Protein AF-A0AAW0G5U4-F1 (afdb_monomer)

pLDDT: mean 76.19, std 19.04, range [34.94, 98.12]

Mean predicted aligned error: 13.52 Å

InterPro domains:
  IPR037700 Nucleoporin NUP88/NUP82 [PTHR13257] (68-164)

Sequence (238 aa):
MTVTEDLNNSFFAQIEKQKIFSTPTFSNAECHVCVRNGFDIFLSIGNVIRACQLSNESGNYGILNIDINAFNIKSMVLNPSGTMLAAVGDSSICLFTLPQTIDINLVKQSHSYGIEGLEGRKIKKVLWHPAMPLDAGLVILTEDSHIILYNVTTSTEVPQLTIDLNEFLNFKGQATEKGKVRCTHQQVEQLHENASKILGTINNKFPSTSIMEVAADTGLKARAIKHYQYILTYEESS

Solvent-accessible surface area (backbone atoms only — not comparable to full-atom values): 13672 Å² total; per-residue (Å²): 138,57,76,67,60,60,52,50,54,52,51,53,58,38,57,75,58,30,48,73,74,60,74,72,97,58,95,80,57,58,68,42,74,46,72,41,96,87,41,36,41,38,40,36,52,38,58,42,32,36,32,30,45,74,44,94,85,50,38,70,52,10,48,51,75,58,88,67,80,77,50,56,46,76,43,66,49,66,27,92,82,52,47,36,38,39,40,29,29,60,56,47,38,42,38,32,42,48,57,97,68,68,45,70,62,36,54,84,63,40,52,74,46,63,53,49,85,40,82,97,42,43,54,68,47,76,48,62,38,84,74,38,73,90,50,31,20,42,35,36,34,33,70,87,43,34,44,37,31,28,42,60,85,82,30,44,55,59,63,75,43,76,44,61,44,72,79,38,72,94,54,52,86,67,66,90,65,89,68,80,86,66,86,44,71,68,57,53,52,49,52,49,53,51,51,53,53,51,50,53,53,48,41,77,76,42,78,83,51,72,76,56,53,60,57,48,53,54,51,51,51,55,41,51,52,52,43,53,54,56,56,53,61,54,65,78,76,110

Secondary structure (DSSP, 8-state):
--HHHHHHHHHHHHHHT-GGG---S-TT--EEEEEETTTEEEEEETTEEEEEE--SS----EEE---SS-----EEEE-TTSSEEEEE-SS-EEEEEPPSS--TTHHHH-EEEEPPS-TTPPEEEEEE-TTSGGG-EEEEEETTSEEEEEETTT-SSS-SEEEEGGGSGGGTT---S-------HHHHHHHHHHHHHHHHHHHHH-TT-HHHHHHHHHHHHHHHHHHHHHHHHHHTT-

Radius of gyration: 21.69 Å; Cα contacts (8 Å, |Δi|>4): 354; chains: 1; bounding box: 46×64×62 Å

Organism: NCBI:txid2478898

Structure (mmCIF, N/CA/C/O backbone):
data_AF-A0AAW0G5U4-F1
#
_entry.id   AF-A0AAW0G5U4-F1
#
loop_
_atom_site.group_PDB
_atom_site.id
_atom_site.type_symbol
_atom_site.label_atom_id
_atom_site.label_alt_id
_atom_site.label_comp_id
_atom_site.label_asym_id
_atom_site.label_entity_id
_atom_site.label_seq_id
_atom_site.pdbx_PDB_ins_code
_atom_site.Cartn_x
_atom_site.Cartn_y
_atom_site.Cartn_z
_atom_site.occupancy
_atom_site.B_iso_or_equiv
_atom_site.auth_seq_id
_atom_site.auth_comp_id
_atom_site.auth_asym_id
_atom_site.auth_atom_id
_atom_site.pdbx_PDB_model_num
ATOM 1 N N . MET A 1 1 ? -9.601 -0.905 -40.569 1.00 49.59 1 MET A N 1
ATOM 2 C CA . MET A 1 1 ? -8.552 -1.262 -39.603 1.00 49.59 1 MET A CA 1
ATOM 3 C C . MET A 1 1 ? -8.270 0.003 -38.822 1.00 49.59 1 MET A C 1
ATOM 5 O O . MET A 1 1 ? -7.698 0.947 -39.355 1.00 49.59 1 MET A O 1
ATOM 9 N N . THR A 1 2 ? -8.934 0.129 -37.682 1.00 43.75 2 THR A N 1
ATOM 10 C CA . THR A 1 2 ? -8.969 1.356 -36.879 1.00 43.75 2 THR A CA 1
ATOM 11 C C . THR A 1 2 ? -7.761 1.379 -35.955 1.00 43.75 2 THR A C 1
ATOM 13 O O . THR A 1 2 ? -7.422 0.352 -35.387 1.00 43.75 2 THR A O 1
ATOM 16 N N . VAL A 1 3 ? -7.139 2.547 -35.779 1.00 51.38 3 VAL A N 1
ATOM 17 C CA . VAL A 1 3 ? -5.924 2.799 -34.968 1.00 51.38 3 VAL A CA 1
ATOM 18 C C . VAL A 1 3 ? -5.955 2.147 -33.567 1.00 51.38 3 VAL A C 1
ATOM 20 O O . VAL A 1 3 ? -4.916 1.824 -33.000 1.00 51.38 3 VAL A O 1
ATOM 23 N N . THR A 1 4 ? -7.145 1.901 -33.021 1.00 49.00 4 THR A N 1
ATOM 24 C CA . THR A 1 4 ? -7.391 1.181 -31.764 1.00 49.00 4 THR A CA 1
ATOM 25 C C . THR A 1 4 ? -7.046 -0.316 -31.791 1.00 49.00 4 THR A C 1
ATOM 27 O O . THR A 1 4 ? -6.622 -0.843 -30.766 1.00 49.00 4 THR A O 1
ATOM 30 N N . GLU A 1 5 ? -7.183 -1.010 -32.925 1.00 50.91 5 GLU A N 1
ATOM 31 C CA . GLU A 1 5 ? -6.818 -2.434 -33.053 1.00 50.91 5 GLU A CA 1
ATOM 32 C C . GLU A 1 5 ? -5.293 -2.624 -33.070 1.00 50.91 5 GLU A C 1
ATOM 34 O O . GLU A 1 5 ? -4.774 -3.516 -32.399 1.00 50.91 5 GLU A O 1
ATOM 39 N N . ASP A 1 6 ? -4.562 -1.737 -33.752 1.00 54.16 6 ASP A N 1
ATOM 40 C CA . ASP A 1 6 ? -3.095 -1.793 -33.829 1.00 54.16 6 ASP A CA 1
ATOM 41 C C . ASP A 1 6 ? -2.417 -1.444 -32.491 1.00 54.16 6 ASP A C 1
ATOM 43 O O . ASP A 1 6 ? -1.413 -2.057 -32.116 1.00 54.16 6 ASP A O 1
ATOM 47 N N . LEU A 1 7 ? -2.986 -0.504 -31.725 1.00 55.62 7 LEU A N 1
ATOM 48 C CA . LEU A 1 7 ? -2.508 -0.155 -30.379 1.00 55.62 7 LEU A CA 1
ATOM 49 C C . LEU A 1 7 ? -2.683 -1.308 -29.385 1.00 55.62 7 LEU A C 1
ATOM 51 O O . LEU A 1 7 ? -1.755 -1.612 -28.632 1.00 55.62 7 LEU A O 1
ATOM 55 N N . ASN A 1 8 ? -3.836 -1.980 -29.415 1.00 58.44 8 ASN A N 1
ATOM 56 C CA . ASN A 1 8 ? -4.095 -3.132 -28.553 1.00 58.44 8 ASN A CA 1
ATOM 57 C C . ASN A 1 8 ? -3.139 -4.287 -28.875 1.00 58.44 8 ASN A C 1
ATOM 59 O O . ASN A 1 8 ? -2.527 -4.846 -27.965 1.00 58.44 8 ASN A O 1
ATOM 63 N N . ASN A 1 9 ? -2.926 -4.584 -30.160 1.00 60.44 9 ASN A N 1
ATOM 64 C CA . ASN A 1 9 ? -1.993 -5.630 -30.582 1.00 60.44 9 ASN A CA 1
ATOM 65 C C . ASN A 1 9 ? -0.546 -5.333 -30.149 1.00 60.44 9 ASN A C 1
ATOM 67 O O . ASN A 1 9 ? 0.164 -6.238 -29.715 1.00 60.44 9 ASN A O 1
ATOM 71 N N . SER A 1 10 ? -0.118 -4.067 -30.199 1.00 67.88 10 SER A N 1
ATOM 72 C CA . SER A 1 10 ? 1.215 -3.650 -29.741 1.00 67.88 10 SER A CA 1
ATOM 73 C C . SER A 1 10 ? 1.395 -3.770 -28.222 1.00 67.88 10 SER A C 1
ATOM 75 O O . SER A 1 10 ? 2.448 -4.209 -27.757 1.00 67.88 10 SER A O 1
ATOM 77 N N . PHE A 1 11 ? 0.372 -3.424 -27.434 1.00 68.38 11 PHE A N 1
ATOM 78 C CA . PHE A 1 11 ? 0.428 -3.495 -25.971 1.00 68.38 11 PHE A CA 1
ATOM 79 C C . PHE A 1 11 ? 0.467 -4.940 -25.452 1.00 68.38 11 PHE A C 1
ATOM 81 O O . PHE A 1 11 ? 1.322 -5.281 -24.634 1.00 68.38 11 PHE A O 1
ATOM 88 N N . PHE A 1 12 ? -0.395 -5.825 -25.961 1.00 70.00 12 PHE A N 1
ATOM 89 C CA . PHE A 1 12 ? -0.366 -7.237 -25.560 1.00 70.00 12 PHE A CA 1
ATOM 90 C C . PHE A 1 12 ? 0.932 -7.928 -25.999 1.00 70.00 12 PHE A C 1
ATOM 92 O O . PHE A 1 12 ? 1.532 -8.659 -25.209 1.00 70.00 12 PHE A O 1
ATOM 99 N N . ALA A 1 13 ? 1.448 -7.605 -27.190 1.00 69.38 13 ALA A N 1
ATOM 100 C CA . ALA A 1 13 ? 2.748 -8.101 -27.642 1.00 69.38 13 ALA A CA 1
ATOM 101 C C . ALA A 1 13 ? 3.918 -7.631 -26.754 1.00 69.38 13 ALA A C 1
ATOM 103 O O . ALA A 1 13 ? 4.939 -8.315 -26.664 1.00 69.38 13 ALA A O 1
ATOM 104 N N . GLN A 1 14 ? 3.801 -6.472 -26.096 1.00 67.69 14 GLN A N 1
ATOM 105 C CA . GLN A 1 14 ? 4.785 -6.011 -25.113 1.00 67.69 14 GLN A CA 1
ATOM 106 C C . GLN A 1 14 ? 4.738 -6.828 -23.827 1.00 67.69 14 GLN A C 1
ATOM 108 O O . GLN A 1 14 ? 5.801 -7.172 -23.313 1.00 67.69 14 GLN A O 1
ATOM 113 N N . ILE A 1 15 ? 3.540 -7.159 -23.336 1.00 72.44 15 ILE A N 1
ATOM 114 C CA . ILE A 1 15 ? 3.330 -7.977 -22.131 1.00 72.44 15 ILE A CA 1
ATOM 115 C C . ILE A 1 15 ? 3.904 -9.384 -22.319 1.00 72.44 15 ILE A C 1
ATOM 117 O O . ILE A 1 15 ? 4.642 -9.856 -21.456 1.00 72.44 15 ILE A O 1
ATOM 121 N N . GLU A 1 16 ? 3.630 -10.034 -23.454 1.00 72.81 16 GLU A N 1
ATOM 122 C CA . GLU A 1 16 ? 4.100 -11.401 -23.741 1.00 72.81 16 GLU A CA 1
ATOM 123 C C . GLU A 1 16 ? 5.630 -11.528 -23.750 1.00 72.81 16 GLU A C 1
ATOM 125 O O . GLU A 1 16 ? 6.182 -12.575 -23.412 1.00 72.81 16 GLU A O 1
ATOM 130 N N . LYS A 1 17 ? 6.336 -10.449 -24.100 1.00 74.19 17 LYS A N 1
ATOM 131 C CA . LYS A 1 17 ? 7.805 -10.409 -24.104 1.00 74.19 17 LYS A CA 1
ATOM 132 C C . LYS A 1 17 ? 8.408 -10.235 -22.709 1.00 74.19 17 LYS A C 1
ATOM 134 O O . LYS A 1 17 ? 9.619 -10.420 -22.550 1.00 74.19 17 LYS A O 1
ATOM 139 N N . GLN A 1 18 ? 7.614 -9.868 -21.700 1.00 77.44 18 GLN A N 1
ATOM 140 C CA . GLN A 1 18 ? 8.130 -9.612 -20.359 1.00 77.44 18 GLN A CA 1
ATOM 141 C C . GLN A 1 18 ? 8.377 -10.919 -19.607 1.00 77.44 18 GLN A C 1
ATOM 143 O O . GLN A 1 18 ? 7.456 -11.672 -19.289 1.00 77.44 18 GLN A O 1
ATOM 148 N N . LYS A 1 19 ? 9.627 -11.150 -19.190 1.00 83.44 19 LYS A N 1
ATOM 149 C CA . LYS A 1 19 ? 9.972 -12.307 -18.351 1.00 83.44 19 LYS A CA 1
ATOM 150 C C . LYS A 1 19 ? 9.411 -12.187 -16.937 1.00 83.44 19 LYS A C 1
ATOM 152 O O . LYS A 1 19 ? 9.432 -13.175 -16.210 1.00 83.44 19 LYS A O 1
ATOM 157 N N . ILE A 1 20 ? 8.891 -11.026 -16.530 1.00 81.75 20 ILE A N 1
ATOM 158 C CA . ILE A 1 20 ? 8.264 -10.859 -15.212 1.00 81.75 20 ILE A CA 1
ATOM 159 C C . ILE A 1 20 ? 7.143 -11.886 -14.986 1.00 81.75 20 ILE A C 1
ATOM 161 O O . ILE A 1 20 ? 7.057 -12.460 -13.898 1.00 81.75 20 ILE A O 1
ATOM 165 N N . PHE A 1 21 ? 6.386 -12.197 -16.045 1.00 81.50 21 PHE A N 1
ATOM 166 C CA . PHE A 1 21 ? 5.292 -13.170 -16.055 1.00 81.50 21 PHE A CA 1
ATOM 167 C C . PHE A 1 21 ? 5.746 -14.604 -16.333 1.00 81.50 21 PHE A C 1
ATOM 169 O O . PHE A 1 21 ? 4.935 -15.523 -16.252 1.00 81.50 21 PHE A O 1
ATOM 176 N N . SER A 1 22 ? 7.028 -14.824 -16.652 1.00 76.12 22 SER A N 1
ATOM 177 C CA . SER A 1 22 ? 7.535 -16.181 -16.843 1.00 76.12 22 SER A CA 1
ATOM 178 C C . SER A 1 22 ? 7.475 -16.929 -15.507 1.00 76.12 22 SER A C 1
ATOM 180 O O . SER A 1 22 ? 8.117 -16.567 -14.512 1.00 76.12 22 SER A O 1
ATOM 182 N N . THR A 1 23 ? 6.595 -17.925 -15.459 1.00 63.38 23 THR A N 1
ATOM 183 C CA . THR A 1 23 ?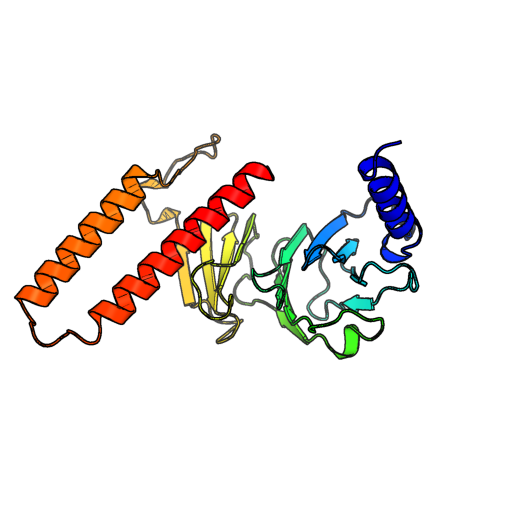 6.247 -18.661 -14.246 1.00 63.38 23 THR A CA 1
ATOM 184 C C . THR A 1 23 ? 7.438 -19.470 -13.741 1.00 63.38 23 THR A C 1
ATOM 186 O O . THR A 1 23 ? 7.957 -20.308 -14.479 1.00 63.38 23 THR A O 1
ATOM 189 N N . PRO A 1 24 ? 7.835 -19.323 -12.467 1.00 56.75 24 PRO A N 1
ATOM 190 C CA . PRO A 1 24 ? 8.395 -20.450 -11.745 1.00 56.75 24 PRO A CA 1
ATOM 191 C C . PRO A 1 24 ? 7.273 -21.476 -11.503 1.00 56.75 24 PRO A C 1
ATOM 193 O O . PRO A 1 24 ? 6.116 -21.107 -11.311 1.00 56.75 24 PRO A O 1
ATOM 196 N N . THR A 1 25 ? 7.602 -22.765 -11.540 1.00 53.59 25 THR A N 1
ATOM 197 C CA . THR A 1 25 ? 6.715 -23.935 -11.373 1.00 53.59 25 THR A CA 1
ATOM 198 C C . THR A 1 25 ? 6.091 -24.051 -9.968 1.00 53.59 25 THR A C 1
ATOM 200 O O . THR A 1 25 ? 6.199 -25.087 -9.320 1.00 53.59 25 THR A O 1
ATOM 203 N N . PHE A 1 26 ? 5.444 -23.003 -9.456 1.00 54.62 26 PHE A N 1
ATOM 204 C CA . PHE A 1 26 ? 4.701 -23.038 -8.194 1.00 54.62 26 PHE A CA 1
ATOM 205 C C . PHE A 1 26 ? 3.209 -23.057 -8.506 1.00 54.62 26 PHE A C 1
ATOM 207 O O . PHE A 1 26 ? 2.568 -22.019 -8.629 1.00 54.62 26 PHE A O 1
ATOM 214 N N . SER A 1 27 ? 2.655 -24.257 -8.658 1.00 56.22 27 SER A N 1
ATOM 215 C CA . SER A 1 27 ? 1.298 -24.492 -9.164 1.00 56.22 27 SER A CA 1
ATOM 216 C C . SER A 1 27 ? 0.152 -23.967 -8.285 1.00 56.22 27 SER A C 1
ATOM 218 O O . SER A 1 27 ? -0.991 -24.132 -8.681 1.00 56.22 27 SER A O 1
ATOM 220 N N . ASN A 1 28 ? 0.424 -23.320 -7.142 1.00 65.81 28 ASN A N 1
ATOM 221 C CA . ASN A 1 28 ? -0.592 -22.818 -6.202 1.00 65.81 28 ASN A CA 1
ATOM 222 C C . ASN A 1 28 ? -0.227 -21.476 -5.524 1.00 65.81 28 ASN A C 1
ATOM 224 O O . ASN A 1 28 ? -0.821 -21.129 -4.504 1.00 65.81 28 ASN A O 1
ATOM 228 N N . ALA A 1 29 ? 0.767 -20.730 -6.016 1.00 72.00 29 ALA A N 1
ATOM 229 C CA . ALA A 1 29 ? 1.130 -19.455 -5.392 1.00 72.00 29 ALA A CA 1
ATOM 230 C C . ALA A 1 29 ? 0.135 -18.346 -5.783 1.00 72.00 29 ALA A C 1
ATOM 232 O O . ALA A 1 29 ? -0.041 -18.060 -6.968 1.00 72.00 29 ALA A O 1
ATOM 233 N N . GLU A 1 30 ? -0.488 -17.702 -4.791 1.00 83.31 30 GLU A N 1
ATOM 234 C CA . GLU A 1 30 ? -1.257 -16.473 -5.014 1.00 83.31 30 GLU A CA 1
ATOM 235 C C . GLU A 1 30 ? -0.342 -15.392 -5.606 1.00 83.31 30 GLU A C 1
ATOM 237 O O . GLU A 1 30 ? 0.815 -15.231 -5.200 1.00 83.31 30 GLU A O 1
ATOM 242 N N . CYS A 1 31 ? -0.868 -14.684 -6.605 1.00 88.25 31 CYS A N 1
ATOM 243 C CA . CYS A 1 31 ? -0.160 -13.629 -7.312 1.00 88.25 31 CYS A CA 1
ATOM 244 C C . CYS A 1 31 ? -0.945 -12.327 -7.191 1.00 88.25 31 CYS A C 1
ATOM 246 O O . CYS A 1 31 ? -2.157 -12.308 -7.415 1.00 88.25 31 CYS A O 1
ATOM 248 N N . HIS A 1 32 ? -0.253 -11.233 -6.890 1.00 91.12 32 HIS A N 1
ATOM 249 C CA . HIS A 1 32 ? -0.855 -9.904 -6.841 1.00 91.12 32 HIS A CA 1
ATOM 250 C C . HIS A 1 32 ? -0.099 -8.963 -7.765 1.00 91.12 32 HIS A C 1
ATOM 252 O O . HIS A 1 32 ? 1.116 -9.075 -7.922 1.00 91.12 32 HIS A O 1
ATOM 258 N N . VAL A 1 33 ? -0.817 -8.027 -8.379 1.00 92.25 33 VAL A N 1
ATOM 259 C CA . VAL A 1 33 ? -0.238 -7.058 -9.307 1.00 92.25 33 VAL A CA 1
ATOM 260 C C . VAL A 1 33 ? -0.545 -5.638 -8.850 1.00 92.25 33 VAL A C 1
ATOM 262 O O . VAL A 1 33 ? -1.640 -5.342 -8.378 1.00 92.25 33 VAL A O 1
ATOM 265 N N . CYS A 1 34 ? 0.438 -4.757 -8.982 1.00 93.56 34 CYS A N 1
ATOM 266 C CA . CYS A 1 34 ? 0.296 -3.317 -8.834 1.00 93.56 34 CYS A CA 1
ATOM 267 C C . CYS A 1 34 ? 0.902 -2.635 -10.054 1.00 93.56 34 CYS A C 1
ATOM 269 O O . CYS A 1 34 ? 1.919 -3.087 -10.581 1.00 93.56 34 CYS A O 1
ATOM 271 N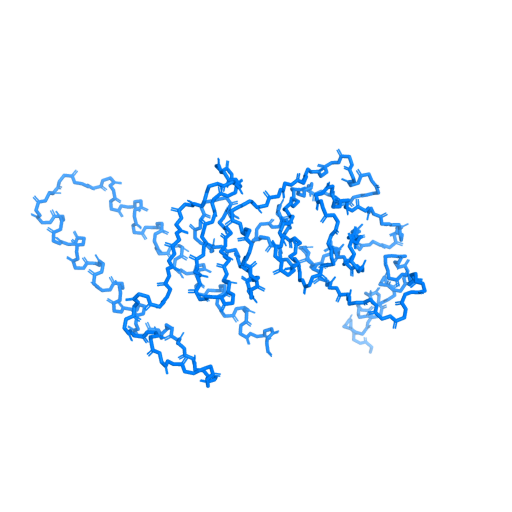 N . VAL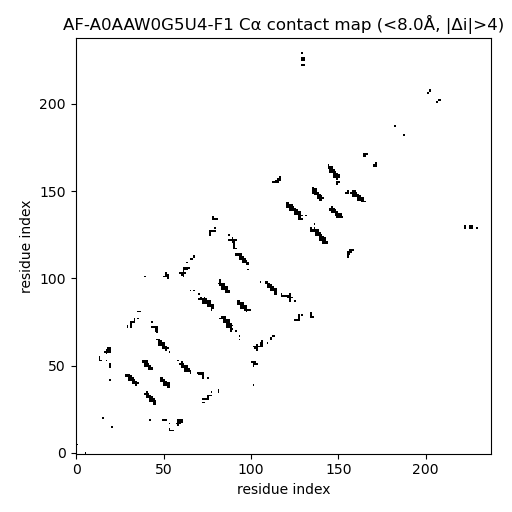 A 1 35 ? 0.287 -1.537 -10.483 1.00 91.69 35 VAL A N 1
ATOM 272 C CA . VAL A 1 35 ? 0.759 -0.759 -11.628 1.00 91.69 35 VAL A CA 1
ATOM 273 C C . VAL A 1 35 ? 0.966 0.686 -11.199 1.00 91.69 35 VAL A C 1
ATOM 275 O O . VAL A 1 35 ? 0.057 1.313 -10.658 1.00 91.69 35 VAL A O 1
ATOM 278 N N . ARG A 1 36 ? 2.161 1.221 -11.455 1.00 93.06 36 ARG A N 1
ATOM 279 C CA . ARG A 1 36 ? 2.502 2.633 -11.257 1.00 93.06 36 ARG A CA 1
ATOM 280 C C . ARG A 1 36 ? 2.636 3.317 -12.615 1.00 93.06 36 ARG A C 1
ATOM 282 O O . ARG A 1 36 ? 3.254 2.786 -13.534 1.00 93.06 36 ARG A O 1
ATOM 289 N N . ASN A 1 37 ? 2.030 4.497 -12.748 1.00 88.31 37 ASN A N 1
ATOM 290 C CA . ASN A 1 37 ? 2.064 5.333 -13.959 1.00 88.31 37 ASN A CA 1
ATOM 291 C C . ASN A 1 37 ? 1.615 4.633 -15.263 1.00 88.31 37 ASN A C 1
ATOM 293 O O . ASN A 1 37 ? 1.887 5.128 -16.350 1.00 88.31 37 ASN A O 1
ATOM 297 N N . GLY A 1 38 ? 0.925 3.492 -15.172 1.00 86.06 38 GLY A N 1
ATOM 298 C CA . GLY A 1 38 ? 0.450 2.717 -16.324 1.00 86.06 38 GLY A CA 1
ATOM 299 C C . GLY A 1 38 ? 1.501 1.837 -17.012 1.00 86.06 38 GLY A C 1
ATOM 300 O O . GLY A 1 38 ? 1.142 1.095 -17.921 1.00 86.06 38 GLY A O 1
ATOM 301 N N . PHE A 1 39 ? 2.769 1.881 -16.594 1.00 87.94 39 PHE A N 1
ATOM 302 C CA . PHE A 1 39 ? 3.847 1.128 -17.249 1.00 87.94 39 PHE A CA 1
ATOM 303 C C . PHE A 1 39 ? 4.815 0.434 -16.289 1.00 87.94 39 PHE A C 1
ATOM 305 O O . PHE A 1 39 ? 5.453 -0.531 -16.694 1.00 87.94 39 PHE A O 1
ATOM 312 N N . ASP A 1 40 ? 4.926 0.861 -15.033 1.00 91.06 40 ASP A N 1
ATOM 313 C CA . ASP A 1 40 ? 5.723 0.141 -14.041 1.00 91.06 40 ASP A CA 1
ATOM 314 C C . ASP A 1 40 ? 4.852 -0.949 -13.417 1.00 91.06 40 ASP A C 1
ATOM 316 O O . ASP A 1 40 ? 3.824 -0.656 -12.805 1.00 91.06 40 ASP A O 1
ATOM 320 N N . ILE A 1 41 ? 5.259 -2.204 -13.564 1.00 92.00 41 ILE A N 1
ATOM 321 C CA . ILE A 1 41 ? 4.541 -3.371 -13.056 1.00 92.00 41 ILE A CA 1
ATOM 322 C C . ILE A 1 41 ? 5.288 -3.922 -11.856 1.00 92.00 41 ILE A C 1
ATOM 324 O O . ILE A 1 41 ? 6.487 -4.177 -11.938 1.00 92.00 41 ILE A O 1
ATOM 328 N N . PHE A 1 42 ? 4.554 -4.178 -10.778 1.00 94.12 42 PHE A N 1
ATOM 329 C CA . PHE A 1 42 ? 5.002 -4.933 -9.616 1.00 94.12 42 PHE A CA 1
ATOM 330 C C . PHE A 1 42 ? 4.150 -6.194 -9.522 1.00 94.12 42 PHE A C 1
ATOM 332 O O . PHE A 1 42 ? 2.927 -6.104 -9.433 1.00 94.12 42 PHE A O 1
ATOM 339 N N . LEU A 1 43 ? 4.783 -7.360 -9.545 1.00 93.19 43 LEU A N 1
ATOM 340 C CA . LEU A 1 43 ? 4.129 -8.661 -9.488 1.00 93.19 43 LEU A CA 1
ATOM 341 C C . LEU A 1 43 ? 4.676 -9.442 -8.298 1.00 93.19 43 LEU A C 1
ATOM 343 O O . LEU A 1 43 ? 5.870 -9.744 -8.260 1.00 93.19 43 LEU A O 1
ATOM 347 N N . SER A 1 44 ? 3.813 -9.803 -7.355 1.00 92.19 44 SER A N 1
ATOM 348 C CA . SER A 1 44 ? 4.174 -10.730 -6.289 1.00 92.19 44 SER A CA 1
ATOM 349 C C . SER A 1 44 ? 3.863 -12.170 -6.677 1.00 92.19 44 SER A C 1
ATOM 351 O O . SER A 1 44 ? 2.845 -12.446 -7.309 1.00 92.19 44 SER A O 1
ATOM 353 N N . ILE A 1 45 ? 4.745 -13.086 -6.275 1.00 89.31 45 ILE A N 1
ATOM 354 C CA . ILE A 1 45 ? 4.543 -14.537 -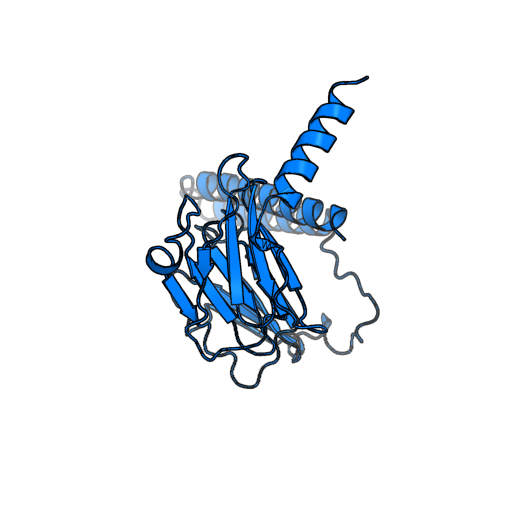6.332 1.00 89.31 45 ILE A CA 1
ATOM 355 C C . ILE A 1 45 ? 5.070 -15.108 -5.012 1.00 89.31 45 ILE A C 1
ATOM 357 O O . ILE A 1 45 ? 6.282 -15.138 -4.783 1.00 89.31 45 ILE A O 1
ATOM 361 N N . GLY A 1 46 ? 4.167 -15.525 -4.119 1.00 87.69 46 GLY A N 1
ATOM 362 C CA . GLY A 1 46 ? 4.538 -15.943 -2.762 1.00 87.69 46 GLY A CA 1
ATOM 363 C C . GLY A 1 46 ? 5.105 -14.779 -1.940 1.00 87.69 46 GLY A C 1
ATOM 364 O O . GLY A 1 46 ? 4.386 -13.833 -1.632 1.00 87.69 46 GLY A O 1
ATOM 365 N N . ASN A 1 47 ? 6.388 -14.841 -1.583 1.00 88.81 47 ASN A N 1
ATOM 366 C CA . ASN A 1 47 ? 7.107 -13.811 -0.819 1.00 88.81 47 ASN A CA 1
ATOM 367 C C . ASN A 1 47 ? 8.074 -12.966 -1.674 1.00 88.81 47 ASN A C 1
ATOM 369 O O . ASN A 1 47 ? 8.855 -12.187 -1.133 1.00 88.81 47 ASN A O 1
ATOM 373 N N . VAL A 1 48 ? 8.069 -13.141 -2.998 1.00 89.44 48 VAL A N 1
ATOM 374 C CA . VAL A 1 48 ? 8.966 -12.429 -3.917 1.00 89.44 48 VAL A CA 1
ATOM 375 C C . VAL A 1 48 ? 8.169 -11.409 -4.707 1.00 89.44 48 VAL A C 1
ATOM 377 O O . VAL A 1 48 ? 7.133 -11.749 -5.277 1.00 89.44 48 VAL A O 1
ATOM 380 N N . ILE A 1 49 ? 8.680 -10.182 -4.801 1.00 93.44 49 ILE A N 1
ATOM 381 C CA . ILE A 1 49 ? 8.119 -9.146 -5.668 1.00 93.44 49 ILE A CA 1
ATOM 382 C C . ILE A 1 49 ? 9.085 -8.915 -6.820 1.00 93.44 49 ILE A C 1
ATOM 384 O O . ILE A 1 49 ? 10.254 -8.589 -6.627 1.00 93.44 49 ILE A O 1
ATOM 388 N N . ARG A 1 50 ? 8.588 -9.087 -8.037 1.00 92.88 50 ARG A N 1
ATOM 389 C CA . ARG A 1 50 ? 9.284 -8.739 -9.271 1.00 92.88 50 ARG A CA 1
ATOM 390 C C . ARG A 1 50 ? 8.776 -7.391 -9.743 1.00 92.88 50 ARG A C 1
ATOM 392 O O . ARG A 1 50 ? 7.589 -7.108 -9.600 1.00 92.88 50 ARG A O 1
ATOM 399 N N . ALA A 1 51 ? 9.642 -6.588 -10.337 1.00 93.31 51 ALA A N 1
ATOM 400 C CA . ALA A 1 51 ? 9.242 -5.312 -10.894 1.00 93.31 51 ALA A CA 1
ATOM 401 C C . ALA A 1 51 ? 9.959 -5.010 -12.207 1.00 93.31 51 ALA A C 1
ATOM 403 O O . ALA A 1 51 ? 11.146 -5.294 -12.366 1.00 93.31 51 ALA A O 1
ATOM 404 N N . CYS A 1 52 ? 9.240 -4.421 -13.152 1.00 90.56 52 CYS A N 1
ATOM 405 C CA . CYS A 1 52 ? 9.805 -3.950 -14.409 1.00 90.56 52 CYS A CA 1
ATOM 406 C C . CYS A 1 52 ? 9.020 -2.755 -14.935 1.00 90.56 52 CYS A C 1
ATOM 408 O O . CYS A 1 52 ? 7.826 -2.619 -14.673 1.00 90.56 52 CYS A O 1
ATOM 410 N N . GLN A 1 53 ? 9.680 -1.937 -15.742 1.00 89.00 53 GLN A N 1
ATOM 411 C CA . GLN A 1 53 ? 9.006 -0.999 -16.623 1.00 89.00 53 GLN A CA 1
ATOM 412 C C . GLN A 1 53 ? 8.639 -1.716 -17.930 1.00 89.00 53 GLN A C 1
ATOM 414 O O . GLN A 1 53 ? 9.488 -2.364 -18.544 1.00 89.00 53 GLN A O 1
ATOM 419 N N . LEU A 1 54 ? 7.385 -1.603 -18.370 1.00 84.38 54 LEU A N 1
ATOM 420 C CA . LEU A 1 54 ? 6.954 -2.071 -19.684 1.00 84.38 54 LEU A CA 1
ATOM 421 C C . LEU A 1 54 ? 7.763 -1.349 -20.764 1.00 84.38 54 LEU A C 1
ATOM 423 O O . LEU A 1 54 ? 7.709 -0.127 -20.893 1.00 84.38 54 LEU A O 1
ATOM 427 N N . SER A 1 55 ? 8.521 -2.119 -21.540 1.00 78.69 55 SER A N 1
ATOM 428 C CA . SER A 1 55 ? 9.316 -1.604 -22.650 1.00 78.69 55 SER A CA 1
ATOM 429 C C . SER A 1 55 ? 9.381 -2.616 -23.791 1.00 78.69 55 SER A C 1
ATOM 431 O O . SER A 1 55 ? 9.292 -3.827 -23.578 1.00 78.69 55 SER A O 1
ATOM 433 N N . ASN A 1 56 ? 9.578 -2.115 -25.011 1.00 69.00 56 ASN A N 1
ATOM 434 C CA . ASN A 1 56 ? 9.802 -2.949 -26.196 1.00 69.00 56 ASN A CA 1
ATOM 435 C C . ASN A 1 56 ? 11.201 -3.587 -26.232 1.00 69.00 56 ASN A C 1
ATOM 437 O O . ASN A 1 56 ? 11.415 -4.543 -26.976 1.00 69.00 56 ASN A O 1
ATOM 441 N N . GLU A 1 57 ? 12.148 -3.039 -25.467 1.00 67.31 57 GLU A N 1
ATOM 442 C CA . GLU A 1 57 ? 13.584 -3.304 -25.617 1.00 67.31 57 GLU A CA 1
ATOM 443 C C . GLU A 1 57 ? 14.148 -4.226 -24.531 1.00 67.31 57 GLU A C 1
ATOM 445 O O . GLU A 1 57 ? 15.142 -4.914 -24.761 1.00 67.31 57 GLU A O 1
ATOM 450 N N . SER A 1 58 ? 13.514 -4.293 -23.355 1.00 62.34 58 SER A N 1
ATOM 451 C CA . SER A 1 58 ? 13.982 -5.130 -22.252 1.00 62.34 58 SER A CA 1
ATOM 452 C C . SER A 1 58 ? 12.828 -5.897 -21.609 1.00 62.34 58 SER A C 1
ATOM 454 O O . SER A 1 58 ? 11.844 -5.316 -21.172 1.00 62.34 58 SER A O 1
ATOM 456 N N . GLY A 1 59 ? 12.957 -7.227 -21.574 1.00 69.31 59 GLY A N 1
ATOM 457 C CA . GLY A 1 59 ? 12.035 -8.126 -20.870 1.00 69.31 59 GLY A CA 1
ATOM 458 C C . GLY A 1 59 ? 12.551 -8.565 -19.498 1.00 69.31 59 GLY A C 1
ATOM 459 O O . GLY A 1 59 ? 12.036 -9.527 -18.934 1.00 69.31 59 GLY A O 1
ATOM 460 N N . ASN A 1 60 ? 13.630 -7.954 -18.999 1.00 81.56 60 ASN A N 1
ATOM 461 C CA . ASN A 1 60 ? 14.217 -8.301 -17.704 1.00 81.56 60 ASN A CA 1
ATOM 462 C C . ASN A 1 60 ? 13.483 -7.559 -16.577 1.00 81.56 60 ASN A C 1
ATOM 464 O O . ASN A 1 60 ? 12.938 -6.481 -16.787 1.00 81.56 60 ASN A O 1
ATOM 468 N N . TYR A 1 61 ? 13.494 -8.130 -15.375 1.00 88.56 61 TYR A N 1
ATOM 469 C CA . TYR A 1 61 ? 12.861 -7.548 -14.195 1.00 88.56 61 TYR A CA 1
ATOM 470 C C . TYR A 1 61 ? 13.865 -7.447 -13.046 1.00 88.56 61 TYR A C 1
ATOM 472 O O . TYR A 1 61 ? 14.772 -8.273 -12.925 1.00 88.56 61 TYR A O 1
ATOM 480 N N . GLY A 1 62 ? 13.693 -6.431 -12.207 1.00 89.62 62 GLY A N 1
ATOM 481 C CA . GLY A 1 62 ? 14.312 -6.342 -10.891 1.00 89.62 62 GLY A CA 1
ATOM 482 C C . GLY A 1 62 ? 13.498 -7.116 -9.855 1.00 89.62 62 GLY A C 1
ATOM 483 O O . GLY A 1 62 ? 12.324 -7.428 -10.064 1.00 89.62 62 GLY A O 1
ATOM 484 N N . ILE A 1 63 ? 14.119 -7.435 -8.725 1.00 90.44 63 ILE A N 1
ATOM 485 C CA . ILE A 1 63 ? 13.454 -8.066 -7.581 1.00 90.44 63 ILE A CA 1
ATOM 486 C C . ILE A 1 63 ? 13.462 -7.066 -6.423 1.00 90.44 63 ILE A C 1
ATOM 488 O O . ILE A 1 63 ? 14.437 -6.344 -6.244 1.00 90.44 63 ILE A O 1
ATOM 492 N N . LEU A 1 64 ? 12.381 -7.003 -5.654 1.00 90.44 64 LEU A N 1
ATOM 493 C CA . LEU A 1 64 ? 12.355 -6.374 -4.337 1.00 90.44 64 LEU A CA 1
ATOM 494 C C . LEU A 1 64 ? 12.412 -7.498 -3.300 1.00 90.44 64 LEU A C 1
ATOM 496 O O . LEU A 1 64 ? 11.543 -8.375 -3.284 1.00 90.44 64 LEU A O 1
ATOM 500 N N . ASN A 1 65 ? 13.450 -7.491 -2.467 1.00 82.88 65 ASN A N 1
ATOM 501 C CA . ASN A 1 65 ? 13.615 -8.487 -1.413 1.00 82.88 65 ASN A CA 1
ATOM 502 C C . ASN A 1 65 ? 12.854 -8.051 -0.162 1.00 82.88 65 ASN A C 1
ATOM 504 O O . ASN A 1 65 ? 13.049 -6.946 0.334 1.00 82.88 65 ASN A O 1
ATOM 508 N N . ILE A 1 66 ? 12.002 -8.933 0.360 1.00 83.88 66 ILE A N 1
ATOM 509 C CA . ILE A 1 66 ? 11.431 -8.761 1.696 1.00 83.88 66 ILE A CA 1
ATOM 510 C C . ILE A 1 66 ? 12.489 -9.227 2.697 1.00 83.88 66 ILE A C 1
ATOM 512 O O . ILE A 1 66 ? 12.596 -10.420 2.981 1.00 83.88 66 ILE A O 1
ATOM 516 N N . ASP A 1 67 ? 13.267 -8.285 3.226 1.00 72.50 67 ASP A N 1
ATOM 517 C CA . ASP A 1 67 ? 14.321 -8.579 4.209 1.00 72.50 67 ASP A CA 1
ATOM 518 C C . ASP A 1 67 ? 13.759 -8.867 5.617 1.00 72.50 67 ASP A C 1
ATOM 520 O O . ASP A 1 67 ? 14.478 -9.306 6.513 1.00 72.50 67 ASP A O 1
ATOM 524 N N . ILE A 1 68 ? 12.455 -8.660 5.822 1.00 69.06 68 ILE A N 1
ATOM 525 C CA . ILE A 1 68 ? 11.800 -8.704 7.132 1.00 69.06 68 ILE A CA 1
ATOM 526 C C . ILE A 1 68 ? 10.904 -9.935 7.205 1.00 69.06 68 ILE A C 1
ATOM 528 O O . ILE A 1 68 ? 9.838 -9.950 6.594 1.00 69.06 68 ILE A O 1
ATOM 532 N N . ASN A 1 69 ? 11.350 -10.954 7.953 1.00 69.19 69 ASN A N 1
ATOM 533 C CA . ASN A 1 69 ? 10.595 -12.166 8.298 1.00 69.19 69 ASN A CA 1
ATOM 534 C C . ASN A 1 69 ? 9.718 -12.674 7.147 1.00 69.19 69 ASN A C 1
ATOM 536 O O . ASN A 1 69 ? 8.494 -12.602 7.229 1.00 69.19 69 ASN A O 1
ATOM 540 N N . ALA A 1 70 ? 10.370 -13.136 6.073 1.00 80.31 70 ALA A N 1
ATOM 541 C CA . ALA A 1 70 ? 9.747 -13.597 4.834 1.00 80.31 70 ALA A CA 1
ATOM 542 C C . ALA A 1 70 ? 8.345 -14.201 5.048 1.00 80.31 70 ALA A C 1
ATOM 544 O O . ALA A 1 70 ? 8.196 -15.266 5.648 1.00 80.31 70 ALA A O 1
ATOM 545 N N . PHE A 1 71 ? 7.325 -13.512 4.537 1.00 91.81 71 PHE A N 1
ATOM 546 C CA . PHE A 1 71 ? 5.923 -13.901 4.655 1.00 91.81 71 PHE A CA 1
ATOM 547 C C . PHE A 1 71 ? 5.270 -13.989 3.276 1.00 91.81 71 PHE A C 1
ATOM 549 O O . PHE A 1 71 ? 5.720 -13.367 2.312 1.00 91.81 71 PHE A O 1
ATOM 556 N N . ASN A 1 72 ? 4.185 -14.757 3.180 1.00 91.38 72 ASN A N 1
ATOM 557 C CA . ASN A 1 72 ? 3.396 -14.829 1.955 1.00 91.38 72 ASN A CA 1
ATOM 558 C C . ASN A 1 72 ? 2.598 -13.538 1.769 1.00 91.38 72 ASN A C 1
ATOM 560 O O . ASN A 1 72 ? 1.818 -13.151 2.641 1.00 91.38 72 ASN A O 1
ATOM 564 N N . ILE A 1 73 ? 2.784 -12.890 0.624 1.00 93.88 73 ILE A N 1
ATOM 565 C CA . ILE A 1 73 ? 2.102 -11.647 0.278 1.00 93.88 73 ILE A CA 1
ATOM 566 C C . ILE A 1 73 ? 0.660 -11.981 -0.109 1.00 93.88 73 ILE A C 1
ATOM 568 O O . ILE A 1 73 ? 0.432 -12.758 -1.031 1.00 93.88 73 ILE A O 1
ATOM 572 N N . LYS A 1 74 ? -0.293 -11.367 0.591 1.00 94.75 74 LYS A N 1
ATOM 573 C CA . LYS A 1 74 ? -1.748 -11.474 0.394 1.00 94.75 74 LYS A CA 1
ATOM 574 C C . LYS A 1 74 ? -2.350 -10.290 -0.346 1.00 94.75 74 LYS A C 1
ATOM 576 O O . LYS A 1 74 ? -3.450 -10.377 -0.884 1.00 94.75 74 LYS A O 1
ATOM 581 N N . SER A 1 75 ? -1.670 -9.150 -0.325 1.00 95.94 75 SER A N 1
ATOM 582 C CA . SER A 1 75 ? -2.010 -8.005 -1.163 1.00 95.94 75 SER A CA 1
ATOM 583 C C . SER A 1 75 ? -0.825 -7.056 -1.292 1.00 95.94 75 SER A C 1
ATOM 585 O O . SER A 1 75 ? 0.127 -7.097 -0.509 1.00 95.94 75 SER A O 1
ATOM 587 N N . MET A 1 76 ? -0.891 -6.196 -2.302 1.00 96.75 76 MET A N 1
ATOM 588 C CA . MET A 1 76 ? 0.052 -5.106 -2.503 1.00 96.75 76 MET A CA 1
ATOM 589 C C . MET A 1 76 ? -0.716 -3.805 -2.720 1.00 96.75 76 MET A C 1
ATOM 591 O O . MET A 1 76 ? -1.761 -3.817 -3.371 1.00 96.75 76 MET A O 1
ATOM 595 N N . VAL A 1 77 ? -0.215 -2.696 -2.172 1.00 97.25 77 VAL A N 1
ATOM 596 C CA . VAL A 1 77 ? -0.876 -1.387 -2.275 1.00 97.25 77 VAL A CA 1
ATOM 597 C C . VAL A 1 77 ? 0.151 -0.272 -2.477 1.00 97.25 77 VAL A C 1
ATOM 599 O O . VAL A 1 77 ? 0.967 0.005 -1.596 1.00 97.25 77 VAL A O 1
ATOM 602 N N . LEU A 1 78 ? 0.086 0.408 -3.623 1.00 96.44 78 LEU A N 1
ATOM 603 C CA . LEU A 1 78 ? 0.877 1.611 -3.900 1.00 96.44 78 LEU A CA 1
ATOM 604 C C . LEU A 1 78 ? 0.277 2.838 -3.218 1.00 96.44 78 LEU A C 1
ATOM 606 O O . LEU A 1 78 ? -0.947 2.999 -3.181 1.00 96.44 78 LEU A O 1
ATOM 610 N N . ASN A 1 79 ? 1.138 3.726 -2.725 1.00 96.06 79 ASN A N 1
ATOM 611 C CA . ASN A 1 79 ? 0.686 5.043 -2.298 1.00 96.06 79 ASN A CA 1
ATOM 612 C C . ASN A 1 79 ? 0.291 5.905 -3.516 1.00 96.06 79 ASN A C 1
ATOM 614 O O . ASN A 1 79 ? 0.750 5.644 -4.631 1.00 96.06 79 ASN A O 1
ATOM 618 N N . PRO A 1 80 ? -0.552 6.939 -3.334 1.00 93.25 80 PRO A N 1
ATOM 619 C CA . PRO A 1 80 ? -1.017 7.790 -4.430 1.00 93.25 80 PRO A CA 1
ATOM 620 C C . PRO A 1 80 ? 0.078 8.375 -5.337 1.00 93.25 80 PRO A C 1
ATOM 622 O O . PRO A 1 80 ? -0.142 8.499 -6.538 1.00 93.25 80 PRO A O 1
ATOM 625 N N . SER A 1 81 ? 1.253 8.715 -4.801 1.00 92.69 81 SER A N 1
ATOM 626 C CA . SER A 1 81 ? 2.387 9.215 -5.596 1.00 92.69 81 SER A CA 1
ATOM 627 C C . SER A 1 81 ? 3.236 8.122 -6.254 1.00 92.69 81 SER A C 1
ATOM 629 O O . SER A 1 81 ? 4.142 8.444 -7.020 1.00 92.69 81 SER A O 1
ATOM 631 N N . GLY A 1 82 ? 2.989 6.841 -5.969 1.00 94.38 82 GLY A N 1
ATOM 632 C CA . GLY A 1 82 ? 3.779 5.715 -6.478 1.00 94.38 82 GLY A CA 1
ATOM 633 C C . GLY A 1 82 ? 5.221 5.672 -5.953 1.00 94.38 82 GLY A C 1
ATOM 634 O O . GLY A 1 82 ? 6.084 5.011 -6.533 1.00 94.38 82 GLY A O 1
ATOM 635 N N . THR A 1 83 ? 5.504 6.395 -4.875 1.00 95.06 83 THR A N 1
ATOM 636 C CA . THR A 1 83 ? 6.824 6.463 -4.233 1.00 95.06 83 THR A CA 1
ATOM 637 C C . THR A 1 83 ? 7.019 5.370 -3.187 1.00 95.06 83 THR A C 1
ATOM 639 O O . THR A 1 83 ? 8.156 5.067 -2.831 1.00 95.06 83 THR A O 1
ATOM 642 N N . MET A 1 84 ? 5.932 4.753 -2.714 1.00 95.94 84 MET A N 1
ATOM 643 C CA . MET A 1 84 ? 5.964 3.663 -1.745 1.00 95.94 84 MET A CA 1
ATOM 644 C C . MET A 1 84 ? 5.030 2.523 -2.148 1.00 95.94 84 MET A C 1
ATOM 646 O O . MET A 1 84 ? 3.930 2.751 -2.656 1.00 95.94 84 MET A O 1
ATOM 650 N N . LEU A 1 85 ? 5.458 1.295 -1.866 1.00 97.00 85 LEU A N 1
ATOM 651 C CA . LEU A 1 85 ? 4.682 0.072 -2.055 1.00 97.00 85 LEU A CA 1
ATOM 652 C C . LEU A 1 85 ? 4.577 -0.678 -0.728 1.00 97.00 85 LEU A C 1
ATOM 654 O O . LEU A 1 85 ? 5.593 -1.019 -0.132 1.00 97.00 85 LEU A O 1
ATOM 658 N N . ALA A 1 86 ? 3.355 -0.966 -0.288 1.00 97.19 86 ALA A N 1
ATOM 659 C CA . ALA A 1 86 ? 3.106 -1.847 0.844 1.00 97.19 86 ALA A CA 1
ATOM 660 C C . ALA A 1 86 ? 2.878 -3.279 0.354 1.00 97.19 86 ALA A C 1
ATOM 662 O O . ALA A 1 86 ? 1.949 -3.520 -0.414 1.00 97.19 86 ALA A O 1
ATOM 663 N N . ALA A 1 87 ? 3.695 -4.221 0.820 1.00 96.75 87 ALA A N 1
ATOM 664 C CA . ALA A 1 87 ? 3.470 -5.655 0.699 1.00 96.75 87 ALA A CA 1
ATOM 665 C C . ALA A 1 87 ? 2.856 -6.169 2.003 1.00 96.75 87 ALA A C 1
ATOM 667 O O . ALA A 1 87 ? 3.433 -5.993 3.076 1.00 96.75 87 ALA A O 1
ATOM 668 N N . VAL A 1 88 ? 1.675 -6.773 1.916 1.00 96.81 88 VAL A N 1
ATOM 669 C CA . VAL A 1 88 ? 0.827 -7.081 3.073 1.00 96.81 88 VAL A CA 1
ATOM 670 C C . VAL A 1 88 ? 0.631 -8.587 3.169 1.00 96.81 88 VAL A C 1
ATOM 672 O O . VAL A 1 88 ? 0.163 -9.202 2.213 1.00 96.81 88 VAL A O 1
ATOM 675 N N . GLY A 1 89 ? 0.988 -9.175 4.306 1.00 95.25 89 GLY A N 1
ATOM 676 C CA . GLY A 1 89 ? 0.692 -10.562 4.669 1.00 95.25 89 GLY A CA 1
ATOM 677 C C . GLY A 1 89 ? -0.443 -10.656 5.689 1.00 95.25 89 GLY A C 1
ATOM 678 O O . GLY A 1 89 ? -1.186 -9.698 5.892 1.00 95.25 89 GLY A O 1
ATOM 679 N N . ASP A 1 90 ? -0.548 -11.799 6.369 1.00 94.62 90 ASP A N 1
ATOM 680 C CA . ASP A 1 90 ? -1.609 -12.031 7.363 1.00 94.62 90 ASP A CA 1
ATOM 681 C C . ASP A 1 90 ? -1.452 -11.158 8.620 1.00 94.62 90 ASP A C 1
ATOM 683 O O . ASP A 1 90 ? -2.443 -10.688 9.164 1.00 94.62 90 ASP A O 1
ATOM 687 N N . SER A 1 91 ? -0.219 -10.924 9.079 1.00 95.19 91 SER A N 1
ATOM 688 C CA . SER A 1 91 ? 0.089 -10.150 10.301 1.00 95.19 91 SER A CA 1
ATOM 689 C C . SER A 1 91 ? 1.350 -9.293 10.162 1.00 95.19 91 SER A C 1
ATOM 691 O O . SER A 1 91 ? 1.918 -8.838 11.151 1.00 95.19 91 SER A O 1
ATOM 693 N N . SER A 1 92 ? 1.837 -9.099 8.938 1.00 95.12 92 SER A N 1
ATOM 694 C CA . SER A 1 92 ? 3.078 -8.371 8.674 1.00 95.12 92 SER A CA 1
ATOM 695 C C . SER A 1 92 ? 2.919 -7.480 7.454 1.00 95.12 92 SER A C 1
ATOM 697 O O . SER A 1 92 ? 2.260 -7.855 6.483 1.00 95.12 92 SER A O 1
ATOM 699 N N . ILE A 1 93 ? 3.526 -6.297 7.509 1.00 96.25 93 ILE A N 1
ATOM 700 C CA . ILE A 1 93 ? 3.593 -5.367 6.384 1.00 96.25 93 ILE A CA 1
ATOM 701 C C . ILE A 1 93 ? 5.050 -4.985 6.175 1.00 96.25 93 ILE A C 1
ATOM 703 O O . ILE A 1 93 ? 5.730 -4.575 7.115 1.00 96.25 93 ILE A O 1
ATOM 707 N N . CYS A 1 94 ? 5.497 -5.091 4.930 1.00 95.94 94 CYS A N 1
ATOM 708 C CA . CYS A 1 94 ? 6.778 -4.575 4.480 1.00 95.94 94 CYS A CA 1
ATOM 709 C C . CYS A 1 94 ? 6.529 -3.393 3.537 1.00 95.94 94 CYS A C 1
ATOM 711 O O . CYS A 1 94 ? 5.798 -3.515 2.552 1.00 95.94 94 CYS A O 1
ATOM 713 N N . LEU A 1 95 ? 7.102 -2.239 3.858 1.00 95.62 95 LEU A N 1
ATOM 714 C CA . LEU A 1 95 ? 7.054 -1.030 3.050 1.00 95.62 95 LEU A CA 1
ATOM 715 C C . LEU A 1 95 ? 8.329 -0.897 2.237 1.00 95.62 95 LEU A C 1
ATOM 717 O O . LEU A 1 95 ? 9.412 -0.902 2.808 1.00 95.62 95 LEU A O 1
ATOM 721 N N . PHE A 1 96 ? 8.190 -0.689 0.936 1.00 95.19 96 PHE A N 1
ATOM 722 C CA . PHE A 1 96 ? 9.288 -0.388 0.029 1.00 95.19 96 PHE A CA 1
ATOM 723 C C . PHE A 1 96 ? 9.251 1.076 -0.376 1.00 95.19 96 PHE A C 1
ATOM 725 O O . PHE A 1 96 ? 8.225 1.548 -0.869 1.00 95.19 96 PHE A O 1
ATOM 732 N N . THR A 1 97 ? 10.375 1.778 -0.247 1.00 93.94 97 THR A N 1
ATOM 733 C CA . THR A 1 97 ? 10.597 3.035 -0.967 1.00 93.94 97 THR A CA 1
ATOM 734 C C . THR A 1 97 ? 11.031 2.713 -2.390 1.00 93.94 97 THR A C 1
ATOM 736 O O . THR A 1 97 ? 11.939 1.912 -2.621 1.00 93.94 97 THR A O 1
ATOM 739 N N . LEU A 1 98 ? 10.340 3.300 -3.363 1.00 94.19 98 LEU A N 1
ATOM 740 C CA . LEU A 1 98 ? 10.553 3.015 -4.774 1.00 94.19 98 LEU A CA 1
ATOM 741 C C . LEU A 1 98 ? 11.373 4.131 -5.436 1.00 94.19 98 LEU A C 1
ATOM 743 O O . LEU A 1 98 ? 11.073 5.311 -5.231 1.00 94.19 98 LEU A O 1
ATOM 747 N N . PRO A 1 99 ? 12.355 3.794 -6.289 1.00 91.94 99 PRO A N 1
ATOM 748 C CA . PRO A 1 99 ? 13.027 4.786 -7.117 1.00 91.94 99 PRO A CA 1
ATOM 749 C C . PRO A 1 99 ? 12.068 5.367 -8.164 1.00 91.94 99 PRO A C 1
ATOM 751 O O . PRO A 1 99 ? 11.019 4.791 -8.481 1.00 91.94 99 PRO A O 1
ATOM 754 N N . GLN A 1 100 ? 12.449 6.507 -8.744 1.00 88.88 100 GLN A N 1
ATOM 755 C CA . GLN A 1 100 ? 11.685 7.123 -9.833 1.00 88.88 100 GLN A CA 1
ATOM 756 C C . GLN A 1 100 ? 11.603 6.217 -11.068 1.00 88.88 100 GLN A C 1
ATOM 758 O O . GLN A 1 100 ? 10.563 6.164 -11.714 1.00 88.88 100 GLN A O 1
ATOM 763 N N . THR A 1 101 ? 12.669 5.472 -11.359 1.00 87.19 101 THR A N 1
ATOM 764 C CA . THR A 1 101 ? 12.770 4.564 -12.507 1.00 87.19 101 THR A CA 1
ATOM 765 C C . THR A 1 101 ? 12.976 3.134 -12.032 1.00 87.19 101 THR A C 1
ATOM 767 O O . THR A 1 101 ? 13.812 2.898 -11.163 1.00 87.19 101 THR A O 1
ATOM 770 N N . ILE A 1 102 ? 12.235 2.183 -12.602 1.00 88.75 102 ILE A N 1
ATOM 771 C CA . ILE A 1 102 ? 12.414 0.758 -12.312 1.00 88.75 102 ILE A CA 1
ATOM 772 C C . ILE A 1 102 ? 13.405 0.165 -13.309 1.00 88.75 102 ILE A C 1
ATOM 774 O O . ILE A 1 102 ? 13.152 0.156 -14.511 1.00 88.75 102 ILE A O 1
ATOM 778 N N . ASP A 1 103 ? 14.513 -0.371 -12.807 1.00 84.19 103 ASP A N 1
ATOM 779 C CA . ASP A 1 103 ? 15.498 -1.095 -13.605 1.00 84.19 103 ASP A CA 1
ATOM 780 C C . ASP A 1 103 ? 15.903 -2.424 -12.937 1.00 84.19 103 ASP A C 1
ATOM 782 O O . ASP A 1 103 ? 15.404 -2.810 -11.877 1.00 84.19 103 ASP A O 1
ATOM 786 N N . ILE A 1 104 ? 16.817 -3.162 -13.568 1.00 80.12 104 ILE A N 1
ATOM 787 C CA . ILE A 1 104 ? 17.306 -4.452 -13.055 1.00 80.12 104 ILE A CA 1
ATOM 788 C C . ILE A 1 104 ? 18.081 -4.343 -11.728 1.00 80.12 104 ILE A C 1
ATOM 790 O O . ILE A 1 104 ? 18.244 -5.341 -11.030 1.00 80.12 104 ILE A O 1
ATOM 794 N N . ASN A 1 105 ? 18.563 -3.153 -11.367 1.00 81.62 105 ASN A N 1
ATOM 795 C CA . ASN A 1 105 ? 19.299 -2.865 -10.137 1.00 81.62 105 ASN A CA 1
ATOM 796 C C . ASN A 1 105 ? 18.384 -2.398 -8.996 1.00 81.62 105 ASN A C 1
ATOM 798 O O . ASN A 1 105 ? 18.897 -1.924 -7.980 1.00 81.62 105 ASN A O 1
ATOM 802 N N . LEU A 1 106 ? 17.064 -2.566 -9.131 1.00 81.62 106 LEU A N 1
ATOM 803 C CA . LEU A 1 106 ? 16.058 -2.128 -8.164 1.00 81.62 106 LEU A CA 1
ATOM 804 C C . LEU A 1 106 ? 16.394 -2.486 -6.708 1.00 81.62 106 LEU A C 1
ATOM 806 O O . LEU A 1 106 ? 16.265 -1.626 -5.843 1.00 81.62 106 LEU A O 1
ATOM 810 N N . 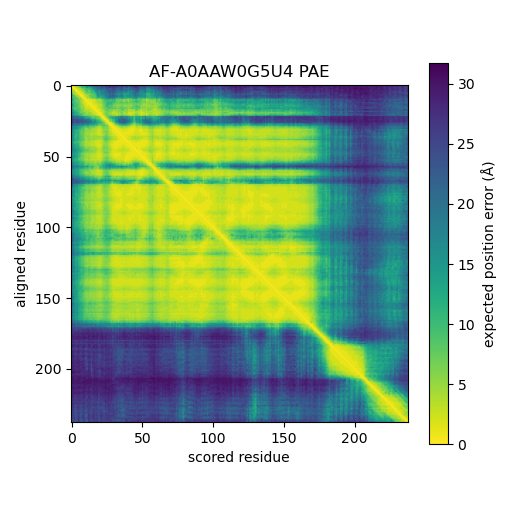VAL A 1 107 ? 16.912 -3.696 -6.452 1.00 79.94 107 VAL A N 1
ATOM 811 C CA . VAL A 1 107 ? 17.344 -4.153 -5.112 1.00 79.94 107 VAL A CA 1
ATOM 812 C C . VAL A 1 107 ? 18.261 -3.135 -4.424 1.00 79.94 107 VAL A C 1
ATOM 814 O O . VAL A 1 107 ? 18.142 -2.903 -3.229 1.00 79.94 107 VAL A O 1
ATOM 817 N N . LYS A 1 108 ? 19.192 -2.524 -5.167 1.00 76.94 108 LYS A N 1
ATOM 818 C CA . LYS A 1 108 ? 20.183 -1.582 -4.618 1.00 76.94 108 LYS A CA 1
ATOM 819 C C . LYS A 1 108 ? 19.618 -0.180 -4.394 1.00 76.94 108 LYS A C 1
ATOM 821 O O . LYS A 1 108 ? 20.271 0.635 -3.752 1.00 76.94 108 LYS A O 1
ATOM 826 N N . GLN A 1 109 ? 18.467 0.122 -4.988 1.00 78.44 109 GLN A N 1
ATOM 827 C CA . GLN A 1 109 ? 17.852 1.449 -4.981 1.00 78.44 109 GLN A CA 1
ATOM 828 C C . GLN A 1 109 ? 16.665 1.529 -4.014 1.00 78.44 109 GLN A C 1
ATOM 830 O O . GLN A 1 109 ? 16.342 2.612 -3.529 1.00 78.44 109 GLN A O 1
ATOM 835 N N . SER A 1 110 ? 16.017 0.398 -3.732 1.00 82.19 110 SER A N 1
ATOM 836 C CA . SER A 1 110 ? 14.900 0.312 -2.796 1.00 82.19 110 SER A CA 1
ATOM 837 C C . SER A 1 110 ? 15.374 0.105 -1.363 1.00 82.19 110 SER A C 1
ATOM 839 O O . SER A 1 110 ? 16.272 -0.699 -1.124 1.00 82.19 110 SER A O 1
ATOM 841 N N . HIS A 1 111 ? 14.709 0.754 -0.410 1.00 86.25 111 HIS A N 1
ATOM 842 C CA . HIS A 1 111 ? 14.836 0.422 1.008 1.00 86.25 111 HIS A CA 1
ATOM 843 C C . HIS A 1 111 ? 13.526 -0.181 1.503 1.00 86.25 111 HIS A C 1
ATOM 845 O O . HIS A 1 111 ? 12.451 0.270 1.098 1.00 86.25 111 HIS A O 1
ATOM 851 N N . SER A 1 112 ? 13.619 -1.184 2.375 1.00 90.88 112 SER A N 1
ATOM 852 C CA . SER A 1 112 ? 12.457 -1.837 2.969 1.00 90.88 112 SER A CA 1
ATOM 853 C C . SER A 1 112 ? 12.393 -1.639 4.480 1.00 90.88 112 SER A C 1
ATOM 855 O O . SER A 1 112 ? 13.414 -1.756 5.156 1.00 90.88 112 SER A O 1
ATOM 857 N N . TYR A 1 113 ? 11.192 -1.413 5.009 1.00 91.62 113 TYR A N 1
ATOM 858 C CA . TYR A 1 113 ? 10.930 -1.237 6.440 1.00 91.62 113 TYR A CA 1
ATOM 859 C C . TYR A 1 113 ? 9.704 -2.041 6.865 1.00 91.62 113 TYR A C 1
ATOM 861 O O . TYR A 1 113 ? 8.788 -2.260 6.072 1.00 91.62 113 TYR A O 1
ATOM 869 N N . GLY A 1 114 ? 9.688 -2.498 8.112 1.00 94.12 114 GLY A N 1
ATOM 870 C CA . GLY A 1 114 ? 8.586 -3.269 8.678 1.00 94.12 114 GLY A CA 1
ATOM 871 C C . GLY A 1 114 ? 7.658 -2.340 9.437 1.00 94.12 114 GLY A C 1
ATOM 872 O O . GLY A 1 114 ? 8.129 -1.401 10.073 1.00 94.12 114 GLY A O 1
ATOM 873 N N . ILE A 1 115 ? 6.354 -2.593 9.369 1.00 95.38 115 ILE A N 1
ATOM 874 C CA . ILE A 1 115 ? 5.420 -1.991 10.323 1.00 95.38 115 ILE A CA 1
ATOM 875 C C . ILE A 1 115 ? 5.376 -2.874 11.569 1.00 95.38 115 ILE A C 1
ATOM 877 O O . ILE A 1 115 ? 4.995 -4.043 11.475 1.00 95.38 115 ILE A O 1
ATOM 881 N N . GLU A 1 116 ? 5.754 -2.311 12.713 1.00 93.81 116 GLU A N 1
ATOM 882 C CA . GLU A 1 116 ? 5.721 -2.988 14.015 1.00 93.81 116 GLU A CA 1
ATOM 883 C C . GLU A 1 116 ? 4.454 -2.622 14.801 1.00 93.81 116 GLU A C 1
ATOM 885 O O . GLU A 1 116 ? 3.672 -1.764 14.382 1.00 93.81 116 GLU A O 1
ATOM 890 N N . GLY A 1 117 ? 4.209 -3.284 15.935 1.00 89.50 117 GLY A N 1
ATOM 891 C CA . GLY A 1 117 ? 3.025 -3.023 16.767 1.00 89.50 117 GLY A CA 1
ATOM 892 C C . GLY A 1 117 ? 1.762 -3.754 16.292 1.00 89.50 117 GLY A C 1
ATOM 893 O O . GLY A 1 117 ? 0.658 -3.509 16.789 1.00 89.50 117 GLY A O 1
ATOM 894 N N . LEU A 1 118 ? 1.909 -4.660 15.321 1.00 91.00 118 LEU A N 1
ATOM 895 C CA . LEU A 1 118 ? 0.841 -5.513 14.788 1.00 91.00 118 LEU A CA 1
ATOM 896 C C . LEU A 1 118 ? 0.864 -6.927 15.391 1.00 91.00 118 LEU A C 1
ATOM 898 O O . LEU A 1 118 ? 0.137 -7.807 14.926 1.00 91.00 118 LEU A O 1
ATOM 902 N N . GLU A 1 119 ? 1.677 -7.172 16.421 1.00 87.38 119 GLU A N 1
ATOM 903 C CA . GLU A 1 119 ? 1.872 -8.504 16.989 1.00 87.38 119 GLU A CA 1
ATOM 904 C C . GLU A 1 119 ? 0.541 -9.085 17.486 1.00 87.38 119 GLU A C 1
ATOM 906 O O . GLU A 1 119 ? -0.217 -8.452 18.222 1.00 87.38 119 GLU A O 1
ATOM 911 N N . GLY A 1 120 ? 0.241 -10.311 17.051 1.00 88.12 120 GLY A N 1
ATOM 912 C CA . GLY A 1 120 ? -0.997 -11.010 17.401 1.00 88.12 120 GLY A CA 1
ATOM 913 C C . GLY A 1 120 ? -2.255 -10.522 16.673 1.00 88.12 120 GLY A C 1
ATOM 914 O O . GLY A 1 120 ? -3.318 -11.107 16.878 1.00 88.12 120 GLY A O 1
ATOM 915 N N . ARG A 1 121 ? -2.164 -9.507 15.801 1.00 94.31 121 ARG A N 1
ATOM 916 C CA . ARG A 1 121 ? -3.303 -8.994 15.026 1.00 94.31 121 ARG A CA 1
ATOM 917 C C . ARG A 1 121 ? -3.264 -9.504 13.592 1.00 94.31 121 ARG A C 1
ATOM 919 O O . ARG A 1 121 ? -2.227 -9.476 12.932 1.00 94.31 121 ARG A O 1
ATOM 926 N N . LYS A 1 122 ? -4.413 -9.949 13.085 1.00 96.62 122 LYS A N 1
ATOM 927 C CA . LYS A 1 122 ? -4.576 -10.283 11.666 1.00 96.62 122 LYS A CA 1
ATOM 928 C C . LYS A 1 122 ? -5.022 -9.063 10.882 1.00 96.62 122 LYS A C 1
ATOM 930 O O . LYS A 1 122 ? -5.946 -8.362 11.291 1.00 96.62 122 LYS A O 1
ATOM 935 N N . ILE A 1 123 ? -4.367 -8.816 9.760 1.00 97.31 123 ILE A N 1
ATOM 936 C CA . ILE A 1 123 ? -4.641 -7.708 8.861 1.00 97.31 123 ILE A CA 1
ATOM 937 C C . ILE A 1 123 ? -5.798 -8.105 7.954 1.00 97.31 123 ILE A C 1
ATOM 939 O O . ILE A 1 123 ? -5.749 -9.104 7.243 1.00 97.31 123 ILE A O 1
ATOM 943 N N . LYS A 1 124 ? -6.840 -7.279 7.960 1.00 95.81 124 LYS A N 1
ATOM 944 C CA . LYS A 1 124 ? -8.016 -7.443 7.108 1.00 95.81 124 LYS A CA 1
ATOM 945 C C . LYS A 1 124 ? -7.943 -6.570 5.860 1.00 95.81 124 LYS A C 1
ATOM 947 O O . LYS A 1 124 ? -8.380 -6.990 4.792 1.00 95.81 124 LYS A O 1
ATOM 952 N N . LYS A 1 125 ? -7.445 -5.335 5.986 1.00 96.12 125 LYS A N 1
ATOM 953 C CA . LYS A 1 125 ? -7.298 -4.401 4.860 1.00 96.12 125 LYS A CA 1
ATOM 954 C C . LYS A 1 125 ? -6.242 -3.340 5.149 1.00 96.12 125 LYS A C 1
ATOM 956 O O . LYS A 1 125 ? -6.095 -2.911 6.287 1.00 96.12 125 LYS A O 1
ATOM 961 N N . VAL A 1 126 ? -5.571 -2.873 4.101 1.00 97.31 126 VAL A N 1
ATOM 962 C CA . VAL A 1 126 ? -4.611 -1.765 4.160 1.00 97.31 126 VAL A CA 1
ATOM 963 C C . VAL A 1 126 ? -4.965 -0.737 3.092 1.00 97.31 126 VAL A C 1
ATOM 965 O O . VAL A 1 126 ? -5.336 -1.106 1.978 1.00 97.31 126 VAL A O 1
ATOM 968 N N . LEU A 1 127 ? -4.887 0.548 3.435 1.00 96.94 127 LEU A N 1
ATOM 969 C CA . LEU A 1 127 ? -5.130 1.675 2.535 1.00 96.94 127 LEU A CA 1
ATOM 970 C C . LEU A 1 127 ? -4.152 2.812 2.825 1.00 96.94 127 LEU A C 1
ATOM 972 O O . LEU A 1 127 ? -3.681 2.968 3.948 1.00 96.94 127 LEU A O 1
ATOM 976 N N . TRP A 1 128 ? -3.909 3.657 1.828 1.00 96.69 128 TRP A N 1
ATOM 977 C CA . TRP A 1 128 ? -3.185 4.909 2.028 1.00 96.69 128 TRP A CA 1
ATOM 978 C C . TRP A 1 128 ? -4.162 6.043 2.345 1.00 96.69 128 TRP A C 1
ATOM 980 O O . TRP A 1 128 ? -5.159 6.234 1.651 1.00 96.69 128 TRP A O 1
ATOM 990 N N . HIS A 1 129 ? -3.886 6.806 3.401 1.00 93.12 129 HIS A N 1
ATOM 991 C CA . HIS A 1 129 ? -4.698 7.932 3.835 1.00 93.12 129 HIS A CA 1
ATOM 992 C C . HIS A 1 129 ? -4.595 9.084 2.815 1.00 93.12 129 HIS A C 1
ATOM 994 O O . HIS A 1 129 ? -3.541 9.720 2.717 1.00 93.12 129 HIS A O 1
ATOM 1000 N N . PRO A 1 130 ? -5.683 9.458 2.116 1.00 85.38 130 PRO A N 1
ATOM 1001 C CA . PRO A 1 130 ? -5.570 10.297 0.921 1.00 85.38 130 PRO A CA 1
ATOM 1002 C C . PRO A 1 130 ? -5.294 11.783 1.202 1.00 85.38 130 PRO A C 1
ATOM 1004 O O . PRO A 1 130 ? -5.019 12.553 0.286 1.00 85.38 130 PRO A O 1
ATOM 1007 N N . ALA A 1 131 ? -5.394 12.214 2.464 1.00 82.94 131 ALA A N 1
ATOM 1008 C CA . ALA A 1 131 ? -5.153 13.604 2.870 1.00 82.94 131 ALA A CA 1
ATOM 1009 C C . ALA A 1 131 ? -3.874 13.794 3.696 1.00 82.94 131 ALA A C 1
ATOM 1011 O O . ALA A 1 131 ? -3.619 14.908 4.162 1.00 82.94 131 ALA A O 1
ATOM 1012 N N . MET A 1 132 ? -3.086 12.734 3.914 1.00 85.88 132 MET A N 1
ATOM 1013 C CA . MET A 1 132 ? -1.840 12.895 4.657 1.00 85.88 132 MET A CA 1
ATOM 1014 C C . MET A 1 132 ? -0.764 13.533 3.768 1.00 85.88 132 MET A C 1
ATOM 1016 O O . MET A 1 132 ? -0.671 13.185 2.590 1.00 85.88 132 MET A O 1
ATOM 1020 N N . PRO A 1 133 ? 0.043 14.473 4.295 1.00 86.50 133 PRO A N 1
ATOM 1021 C CA . PRO A 1 133 ? 1.174 15.019 3.556 1.00 86.50 133 PRO A CA 1
ATOM 1022 C C . PRO A 1 133 ? 2.105 13.911 3.058 1.00 86.50 133 PRO A C 1
ATOM 1024 O O . PRO A 1 133 ? 2.290 12.904 3.740 1.00 86.50 133 PRO A O 1
ATOM 1027 N N . LEU A 1 134 ? 2.691 14.124 1.876 1.00 89.25 134 LEU A N 1
ATOM 1028 C CA . LEU A 1 134 ? 3.647 13.202 1.246 1.00 89.25 134 LEU A CA 1
ATOM 1029 C C . LEU A 1 134 ? 3.101 11.786 1.004 1.00 89.25 134 LEU A C 1
ATOM 1031 O O . LEU A 1 134 ? 3.880 10.856 0.824 1.00 89.25 134 LEU A O 1
ATOM 1035 N N . ASP A 1 135 ? 1.774 11.619 1.025 1.00 93.50 135 ASP A N 1
ATOM 1036 C CA . ASP A 1 135 ? 1.112 10.319 0.922 1.00 93.50 135 ASP A CA 1
ATOM 1037 C C . ASP A 1 135 ? 1.664 9.290 1.932 1.00 93.50 135 ASP A C 1
ATOM 1039 O O . ASP A 1 135 ? 1.708 8.093 1.658 1.00 93.50 135 ASP A O 1
ATOM 1043 N N . ALA A 1 136 ? 2.105 9.768 3.102 1.00 94.88 136 ALA A N 1
ATOM 1044 C CA . ALA A 1 136 ? 2.819 8.985 4.115 1.00 94.88 136 ALA A CA 1
ATOM 1045 C C . ALA A 1 136 ? 1.896 8.238 5.091 1.00 94.88 136 ALA A C 1
ATOM 1047 O O . ALA A 1 136 ? 2.350 7.635 6.063 1.00 94.88 136 ALA A O 1
ATOM 1048 N N . GLY A 1 137 ? 0.588 8.328 4.881 1.00 96.94 137 GLY A N 1
ATOM 1049 C CA . GLY A 1 137 ? -0.381 7.785 5.808 1.00 96.94 137 GLY A CA 1
ATOM 1050 C C . GLY A 1 137 ? -0.776 6.369 5.481 1.00 96.94 137 GLY A C 1
ATOM 1051 O O . GLY A 1 137 ? -1.473 6.175 4.495 1.00 96.94 137 GLY A O 1
ATOM 1052 N N . LEU A 1 138 ? -0.418 5.402 6.316 1.00 97.94 138 LEU A N 1
ATOM 1053 C CA . LEU A 1 138 ? -0.847 4.018 6.153 1.00 97.94 138 LEU A CA 1
ATOM 1054 C C . LEU A 1 138 ? -1.961 3.702 7.152 1.00 97.94 138 LEU A C 1
ATOM 1056 O O . LEU A 1 138 ? -1.772 3.820 8.359 1.00 97.94 138 LEU A O 1
ATOM 1060 N N . VAL A 1 139 ? -3.126 3.318 6.641 1.00 97.81 139 VAL A N 1
ATOM 1061 C CA . VAL A 1 139 ? -4.300 2.914 7.419 1.00 97.81 139 VAL A CA 1
ATOM 1062 C C . VAL A 1 139 ? -4.416 1.397 7.358 1.00 97.81 139 VAL A C 1
ATOM 1064 O O . VAL A 1 139 ? -4.457 0.820 6.271 1.00 97.81 139 VAL A O 1
ATOM 1067 N N . ILE A 1 140 ? -4.522 0.756 8.513 1.00 98.12 140 ILE A N 1
ATOM 1068 C CA . ILE A 1 140 ? -4.630 -0.693 8.656 1.00 98.12 140 ILE A CA 1
ATOM 1069 C C . ILE A 1 140 ? -5.929 -0.997 9.392 1.00 98.12 140 ILE A C 1
ATOM 1071 O O . ILE A 1 140 ? -6.175 -0.466 10.470 1.00 98.12 140 ILE A O 1
ATOM 1075 N N . LEU A 1 141 ? -6.757 -1.854 8.804 1.00 96.88 141 LEU A N 1
ATOM 1076 C CA . LEU A 1 141 ? -7.907 -2.468 9.453 1.00 96.88 141 LEU A CA 1
ATOM 1077 C C . LEU A 1 141 ? -7.540 -3.903 9.816 1.00 96.88 141 LEU A C 1
ATOM 1079 O O . LEU A 1 141 ? -7.131 -4.675 8.944 1.00 96.88 141 LEU A O 1
ATOM 1083 N N . THR A 1 142 ? -7.734 -4.273 11.071 1.00 96.62 142 THR A N 1
ATOM 1084 C CA . THR A 1 142 ? -7.477 -5.623 11.580 1.00 96.62 142 THR A CA 1
ATOM 1085 C C . THR A 1 142 ? -8.770 -6.432 11.731 1.00 96.62 142 THR A C 1
ATOM 1087 O O . THR A 1 142 ? -9.880 -5.894 11.686 1.00 96.62 142 THR A O 1
ATOM 1090 N N . GLU A 1 143 ? -8.653 -7.755 11.864 1.00 93.44 143 GLU A N 1
ATOM 1091 C CA . GLU A 1 143 ? -9.804 -8.646 12.078 1.00 93.44 143 GLU A CA 1
ATOM 1092 C C . GLU A 1 143 ? -10.480 -8.446 13.441 1.00 93.44 143 GLU A C 1
ATOM 1094 O O . GLU A 1 143 ? -11.684 -8.660 13.548 1.00 93.44 143 GLU A O 1
ATOM 1099 N N . ASP A 1 144 ? -9.739 -7.983 14.451 1.00 91.88 144 ASP A N 1
ATOM 1100 C CA . ASP A 1 144 ? -10.250 -7.637 15.786 1.00 91.88 144 ASP A CA 1
ATOM 1101 C C . ASP A 1 144 ? -10.866 -6.223 15.850 1.00 91.88 144 ASP A C 1
ATOM 1103 O O . ASP A 1 144 ? -11.054 -5.669 16.929 1.00 91.88 144 ASP A O 1
ATOM 1107 N N . SER A 1 145 ? -11.223 -5.656 14.691 1.00 90.88 145 SER A N 1
ATOM 1108 C CA . SER A 1 145 ? -11.933 -4.379 14.545 1.00 90.88 145 SER A CA 1
ATOM 1109 C C . SER A 1 145 ? -11.155 -3.139 15.004 1.00 90.88 145 SER A C 1
ATOM 1111 O O . SER A 1 145 ? -11.771 -2.137 15.368 1.00 90.88 145 SER A O 1
ATOM 1113 N N . HIS A 1 146 ? -9.822 -3.151 14.919 1.00 93.06 146 HIS A N 1
ATOM 1114 C CA . HIS A 1 146 ? -9.024 -1.938 15.107 1.00 93.06 146 HIS A CA 1
ATOM 1115 C C . HIS A 1 146 ? -8.739 -1.244 13.775 1.00 93.06 146 HIS A C 1
ATOM 1117 O O . HIS A 1 146 ? -8.427 -1.883 12.767 1.00 93.06 146 HIS A O 1
ATOM 1123 N N . ILE A 1 147 ? -8.805 0.087 13.787 1.00 95.69 147 ILE A N 1
ATOM 1124 C CA . ILE A 1 147 ? -8.234 0.942 12.744 1.00 95.69 147 ILE A CA 1
ATOM 1125 C C . ILE A 1 147 ? -6.962 1.565 13.305 1.00 95.69 147 ILE A C 1
ATOM 1127 O O . ILE A 1 147 ? -7.004 2.280 14.305 1.00 95.69 147 ILE A O 1
ATOM 1131 N N . ILE A 1 148 ? -5.838 1.314 12.644 1.00 97.44 148 ILE A N 1
ATOM 1132 C CA . ILE A 1 148 ? -4.517 1.784 13.053 1.00 97.44 148 ILE A CA 1
ATOM 1133 C C . ILE A 1 148 ? -3.952 2.675 11.949 1.00 97.44 148 ILE A C 1
ATOM 1135 O O . ILE A 1 148 ? -3.976 2.315 10.773 1.00 97.44 148 ILE A O 1
ATOM 1139 N N . LEU A 1 149 ? -3.461 3.851 12.322 1.00 97.50 149 LEU A N 1
ATOM 1140 C CA . LEU A 1 149 ? -2.898 4.848 11.423 1.00 97.50 149 LEU A CA 1
ATOM 1141 C C . LEU A 1 149 ? -1.423 5.060 11.735 1.00 97.50 149 LEU A C 1
ATOM 1143 O O . LEU A 1 149 ? -1.079 5.525 12.820 1.00 97.50 149 LEU A O 1
ATOM 1147 N N . TYR A 1 150 ? -0.569 4.819 10.750 1.00 97.75 150 TYR A N 1
ATOM 1148 C CA . TYR A 1 150 ? 0.848 5.159 10.800 1.00 97.75 150 TYR A CA 1
ATOM 1149 C C . TYR A 1 150 ? 1.129 6.361 9.910 1.00 97.75 150 TYR A C 1
ATOM 1151 O O . TYR A 1 150 ? 0.586 6.477 8.809 1.00 97.75 150 TYR A O 1
ATOM 1159 N N . ASN A 1 151 ? 2.026 7.228 10.371 1.00 95.88 151 ASN A N 1
ATOM 1160 C CA . ASN A 1 151 ? 2.728 8.157 9.502 1.00 95.88 151 ASN A CA 1
ATOM 1161 C C . ASN A 1 151 ? 4.139 7.613 9.277 1.00 95.88 151 ASN A C 1
ATOM 1163 O O . ASN A 1 151 ? 5.042 7.815 10.093 1.00 95.88 151 ASN A O 1
ATOM 1167 N N . VAL A 1 152 ? 4.316 6.949 8.138 1.00 95.69 152 VAL A N 1
ATOM 1168 C CA . VAL A 1 152 ? 5.493 6.121 7.836 1.00 95.69 152 VAL A CA 1
ATOM 1169 C C . VAL A 1 152 ? 6.766 6.941 7.616 1.00 95.69 152 VAL A C 1
ATOM 1171 O O . VAL A 1 152 ? 7.857 6.389 7.591 1.00 95.69 152 VAL A O 1
ATOM 1174 N N . THR A 1 153 ? 6.643 8.266 7.484 1.00 92.94 153 THR A N 1
ATOM 1175 C CA . THR A 1 153 ? 7.797 9.183 7.443 1.00 92.94 153 THR A CA 1
ATOM 1176 C C . THR A 1 153 ? 8.299 9.581 8.827 1.00 92.94 153 THR A C 1
ATOM 1178 O O . THR A 1 153 ? 9.408 10.093 8.948 1.00 92.94 153 THR A O 1
ATOM 1181 N N . THR A 1 154 ? 7.490 9.361 9.867 1.00 93.12 154 THR A N 1
ATOM 1182 C CA . THR A 1 154 ? 7.824 9.717 11.254 1.00 93.12 154 THR A CA 1
ATOM 1183 C C . THR A 1 154 ? 8.131 8.497 12.112 1.00 93.12 154 THR A C 1
ATOM 1185 O O . THR A 1 154 ? 9.079 8.534 12.889 1.00 93.12 154 THR A O 1
ATOM 1188 N N . SER A 1 155 ? 7.356 7.419 11.975 1.00 93.38 155 SER A N 1
ATOM 1189 C CA . SER A 1 155 ? 7.595 6.157 12.671 1.00 93.38 155 SER A CA 1
ATOM 1190 C C . SER A 1 155 ? 6.869 5.012 11.966 1.00 93.38 155 SER A C 1
ATOM 1192 O O . SER A 1 155 ? 5.719 5.158 11.543 1.00 93.38 155 SER A O 1
ATOM 1194 N N . THR A 1 156 ? 7.539 3.866 11.864 1.00 93.75 156 THR A N 1
ATOM 1195 C CA . THR A 1 156 ? 6.941 2.581 11.473 1.00 93.75 156 THR A CA 1
ATOM 1196 C C . THR A 1 156 ? 6.679 1.671 12.675 1.00 93.75 156 THR A C 1
ATOM 1198 O O . THR A 1 156 ? 6.108 0.598 12.509 1.00 93.75 156 THR A O 1
ATOM 1201 N N . GLU A 1 157 ? 7.061 2.107 13.878 1.00 94.19 157 GLU A N 1
ATOM 1202 C CA . GLU A 1 157 ? 6.950 1.336 15.121 1.00 94.19 157 GLU A CA 1
ATOM 1203 C C . GLU A 1 157 ? 5.753 1.795 15.957 1.00 94.19 157 GLU A C 1
ATOM 1205 O O . GLU A 1 157 ? 4.972 0.991 16.463 1.00 94.19 157 GLU A O 1
ATOM 1210 N N . VAL A 1 158 ? 5.574 3.114 16.074 1.00 94.00 158 VAL A N 1
ATOM 1211 C CA . VAL A 1 158 ? 4.541 3.718 16.915 1.00 94.00 158 VAL A CA 1
ATOM 1212 C C . VAL A 1 158 ? 3.430 4.286 16.031 1.00 94.00 158 VAL A C 1
ATOM 1214 O O . VAL A 1 158 ? 3.682 5.221 15.262 1.00 94.00 158 VAL A O 1
ATOM 1217 N N . PRO A 1 159 ? 2.189 3.771 16.129 1.00 95.75 159 PRO A N 1
ATOM 1218 C CA . PRO A 1 159 ? 1.074 4.326 15.380 1.00 95.75 159 PRO A CA 1
ATOM 1219 C C . PRO A 1 159 ? 0.741 5.738 15.871 1.00 95.75 159 PRO A C 1
ATOM 1221 O O . PRO A 1 159 ? 0.787 6.042 17.062 1.00 95.75 159 PRO A O 1
ATOM 1224 N N . GLN A 1 160 ? 0.347 6.605 14.941 1.00 94.06 160 GLN A N 1
ATOM 1225 C CA . GLN A 1 160 ? -0.123 7.953 15.249 1.00 94.06 160 GLN A CA 1
ATOM 1226 C C . GLN A 1 160 ? -1.522 7.932 15.883 1.00 94.06 160 GLN A C 1
ATOM 1228 O O . GLN A 1 160 ? -1.859 8.809 16.678 1.00 94.06 160 GLN A O 1
ATOM 1233 N N . LEU A 1 161 ? -2.354 6.960 15.501 1.00 93.94 161 LEU A N 1
ATOM 1234 C CA . LEU A 1 161 ? -3.708 6.796 16.019 1.00 93.94 161 LEU A CA 1
ATOM 1235 C C . LEU A 1 161 ? -4.117 5.324 15.966 1.00 93.94 161 LEU A C 1
ATOM 1237 O O . LEU A 1 161 ? -3.927 4.665 14.947 1.00 93.94 161 LEU A O 1
ATOM 1241 N N . THR A 1 162 ? -4.749 4.853 17.035 1.00 95.00 162 THR A N 1
ATOM 1242 C CA . THR A 1 162 ? -5.405 3.546 17.102 1.00 95.00 162 THR A CA 1
ATOM 1243 C C . THR A 1 162 ? -6.833 3.758 17.580 1.00 95.00 162 THR A C 1
ATOM 1245 O O . THR A 1 162 ? -7.057 4.456 18.566 1.00 95.00 162 THR A O 1
ATOM 1248 N N . ILE A 1 163 ? -7.795 3.176 16.870 1.00 93.25 163 ILE A N 1
ATOM 1249 C CA . ILE A 1 163 ? -9.223 3.233 17.181 1.00 93.25 163 ILE A CA 1
ATOM 1250 C C . ILE A 1 163 ? -9.720 1.796 17.324 1.00 93.25 163 ILE A C 1
ATOM 1252 O O . ILE A 1 163 ? -9.662 1.046 16.350 1.00 93.25 163 ILE A O 1
ATOM 1256 N N . ASP A 1 164 ? -10.236 1.424 18.494 1.00 91.50 164 ASP A N 1
ATOM 1257 C CA . ASP A 1 164 ? -11.015 0.192 18.658 1.00 91.50 164 ASP A CA 1
ATOM 1258 C C . ASP A 1 164 ? -12.474 0.477 18.286 1.00 91.50 164 ASP A C 1
ATOM 1260 O O . ASP A 1 164 ? -13.185 1.195 18.992 1.00 91.50 164 ASP A O 1
ATOM 1264 N N . LEU A 1 165 ? -12.943 -0.072 17.161 1.00 86.25 165 LEU A N 1
ATOM 1265 C CA . LEU A 1 165 ? -14.319 0.143 16.711 1.00 86.25 165 LEU A CA 1
ATOM 1266 C C . LEU A 1 165 ? -15.347 -0.445 17.685 1.00 86.25 165 LEU A C 1
ATOM 1268 O O . LEU A 1 165 ? -16.488 0.017 17.706 1.00 86.25 165 LEU A O 1
ATOM 1272 N N . ASN A 1 166 ? -14.968 -1.413 18.523 1.00 84.88 166 ASN A N 1
ATOM 1273 C CA . ASN A 1 166 ? -15.872 -1.994 19.509 1.00 84.88 166 ASN A CA 1
ATOM 1274 C C . ASN A 1 166 ? -16.212 -1.016 20.638 1.00 84.88 166 ASN A C 1
ATOM 1276 O O . ASN A 1 166 ? -17.243 -1.189 21.284 1.00 84.88 166 ASN A O 1
ATOM 1280 N N . GLU A 1 167 ? -15.415 0.025 20.884 1.00 85.62 167 GLU A N 1
ATOM 1281 C CA . GLU A 1 167 ? -15.738 1.052 21.886 1.00 85.62 167 GLU A CA 1
ATOM 1282 C C . GLU A 1 167 ? -16.918 1.937 21.454 1.00 85.62 167 GLU A C 1
ATOM 1284 O O . GLU A 1 167 ? -17.615 2.530 22.281 1.00 85.62 167 GLU A O 1
ATOM 1289 N N . PHE A 1 168 ? -17.212 1.971 20.156 1.00 80.25 168 PHE A N 1
ATOM 1290 C CA . PHE A 1 168 ? -18.242 2.815 19.579 1.00 80.25 168 PHE A CA 1
ATOM 1291 C C . PHE A 1 168 ? -19.555 2.039 19.445 1.00 80.25 168 PHE A C 1
ATOM 1293 O O . PHE A 1 168 ? -19.679 1.105 18.654 1.00 80.25 168 PHE A O 1
ATOM 1300 N N . LEU A 1 169 ? -20.585 2.472 20.181 1.00 73.50 169 LEU A N 1
ATOM 1301 C CA . LEU A 1 169 ? -21.919 1.847 20.187 1.00 73.50 169 LEU A CA 1
ATOM 1302 C C . LEU A 1 169 ? -22.508 1.657 18.781 1.00 73.50 169 LEU A C 1
ATOM 1304 O O . LEU A 1 169 ? -23.159 0.650 18.528 1.00 73.50 169 LEU A O 1
ATOM 1308 N N . ASN A 1 170 ? -22.229 2.587 17.863 1.00 70.25 170 ASN A N 1
ATOM 1309 C CA . ASN A 1 170 ? -22.718 2.549 16.481 1.00 70.25 170 ASN A CA 1
ATOM 1310 C C . ASN A 1 170 ? -22.148 1.381 15.655 1.00 70.25 170 ASN A C 1
ATOM 1312 O O . ASN A 1 170 ? -22.702 1.055 14.608 1.00 70.25 170 ASN A O 1
ATOM 1316 N N . PHE A 1 171 ? -21.057 0.767 16.115 1.00 65.88 171 PHE A N 1
ATOM 1317 C CA . PHE A 1 171 ? -20.400 -0.368 15.470 1.00 65.88 171 PHE A CA 1
ATOM 1318 C C . PHE A 1 171 ? -20.556 -1.672 16.271 1.00 65.88 171 PHE A C 1
ATOM 1320 O O . PHE A 1 171 ? -20.238 -2.745 15.759 1.00 65.88 171 PHE A O 1
ATOM 1327 N N . LYS A 1 172 ? -21.105 -1.623 17.496 1.00 59.44 172 LYS A N 1
ATOM 1328 C CA . LYS A 1 172 ? -21.402 -2.828 18.282 1.00 59.44 172 LYS A CA 1
ATOM 1329 C C . LYS A 1 172 ? -22.566 -3.603 17.661 1.00 59.44 172 LYS A C 1
ATOM 1331 O O . LYS A 1 172 ? -23.663 -3.077 17.510 1.00 59.44 172 LYS A O 1
ATOM 1336 N N . GLY A 1 173 ? -22.344 -4.881 17.357 1.00 52.88 173 GLY A N 1
ATOM 1337 C CA . GLY A 1 173 ? -23.406 -5.803 16.940 1.00 52.88 173 GLY A CA 1
ATOM 1338 C C . GLY A 1 173 ? -23.836 -5.697 15.475 1.00 52.88 173 GLY A C 1
ATOM 1339 O O . GLY A 1 173 ? -24.750 -6.415 15.075 1.00 52.88 173 GLY A O 1
ATOM 1340 N N . GLN A 1 174 ? -23.1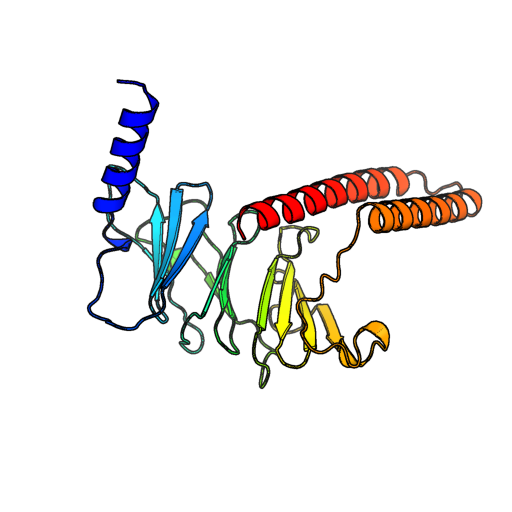71 -4.875 14.654 1.00 51.81 174 GLN A N 1
ATOM 1341 C CA . GLN A 1 174 ? -23.297 -5.017 13.206 1.00 51.81 174 GLN A CA 1
ATOM 1342 C C . GLN A 1 174 ? -22.541 -6.279 12.788 1.00 51.81 174 GLN A C 1
ATOM 1344 O O . GLN A 1 174 ? -21.324 -6.273 12.606 1.00 51.81 174 GLN A O 1
ATOM 1349 N N . ALA A 1 175 ? -23.276 -7.386 12.651 1.00 45.09 175 ALA A N 1
ATOM 1350 C CA . ALA A 1 175 ? -22.819 -8.487 11.822 1.00 45.09 175 ALA A CA 1
ATOM 1351 C C . ALA A 1 175 ? -22.414 -7.911 10.457 1.00 45.09 175 ALA A C 1
ATOM 1353 O O . ALA A 1 175 ? -23.015 -6.952 9.973 1.00 45.09 175 ALA A O 1
ATOM 1354 N N . THR A 1 176 ? -21.388 -8.487 9.841 1.00 48.09 176 THR A N 1
ATOM 1355 C CA . THR A 1 176 ? -20.881 -8.170 8.500 1.00 48.09 176 THR A CA 1
ATOM 1356 C C . THR A 1 176 ? -21.904 -8.489 7.393 1.00 48.09 176 THR A C 1
ATOM 1358 O O . THR A 1 176 ? -21.567 -9.024 6.342 1.00 48.09 176 THR A O 1
ATOM 1361 N N . GLU A 1 177 ? -23.179 -8.156 7.576 1.00 40.91 177 GLU A N 1
ATOM 1362 C CA . GLU A 1 177 ? -24.163 -8.090 6.508 1.00 40.91 177 GLU A CA 1
ATOM 1363 C C . GLU A 1 177 ? -23.836 -6.878 5.652 1.00 40.91 177 GLU A C 1
ATOM 1365 O O . GLU A 1 177 ? -24.242 -5.785 6.015 1.00 40.91 177 GLU A O 1
ATOM 1370 N N . LYS A 1 178 ? -23.056 -7.070 4.572 1.00 41.53 178 LYS A N 1
ATOM 1371 C CA . LYS A 1 178 ? -22.830 -6.163 3.417 1.00 41.53 178 LYS A CA 1
ATOM 1372 C C . LYS A 1 178 ? -23.371 -4.729 3.597 1.00 41.53 178 LYS A C 1
ATOM 1374 O O . LYS A 1 178 ? -24.188 -4.239 2.819 1.00 41.53 178 LYS A O 1
ATOM 1379 N N . GLY A 1 179 ? -22.898 -4.062 4.641 1.00 41.38 179 GLY A N 1
ATOM 1380 C CA . GLY A 1 179 ? -23.524 -2.870 5.180 1.00 41.38 179 GLY A CA 1
ATOM 1381 C C . GLY A 1 179 ? -22.690 -1.704 4.733 1.00 41.38 179 GLY A C 1
ATOM 1382 O O . GLY A 1 179 ? -21.612 -1.459 5.269 1.00 41.38 179 GLY A O 1
ATOM 1383 N N . LYS A 1 180 ? -23.151 -1.010 3.695 1.00 41.34 180 LYS A N 1
ATOM 1384 C CA . LYS A 1 180 ? -22.560 0.256 3.266 1.00 41.34 180 LYS A CA 1
ATOM 1385 C C . LYS A 1 180 ? -22.696 1.268 4.397 1.00 41.34 180 LYS A C 1
ATOM 1387 O O . LYS A 1 180 ? -23.681 1.997 4.460 1.00 41.34 180 LYS A O 1
ATOM 1392 N N . VAL A 1 181 ? -21.669 1.381 5.234 1.00 47.75 181 VAL A N 1
ATOM 13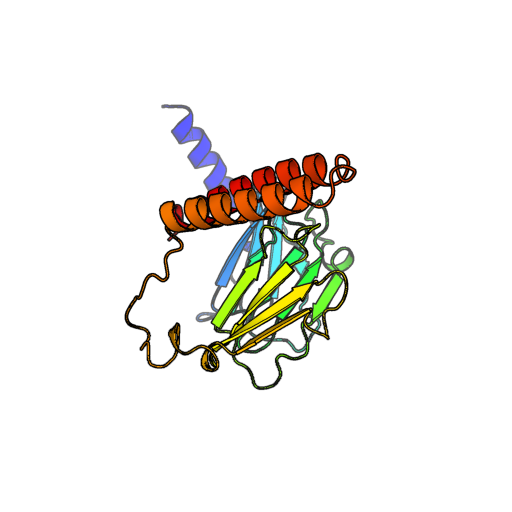93 C CA . VAL A 1 181 ? -21.386 2.629 5.945 1.00 47.75 181 VAL A CA 1
ATOM 1394 C C . VAL A 1 181 ? -20.882 3.609 4.883 1.00 47.75 181 VAL A C 1
ATOM 1396 O O . VAL A 1 181 ? -19.687 3.758 4.646 1.00 47.75 181 VAL A O 1
ATOM 1399 N N . ARG A 1 182 ? -21.821 4.183 4.124 1.00 47.69 182 ARG A N 1
ATOM 1400 C CA . ARG A 1 182 ? -21.538 5.218 3.131 1.00 47.69 182 ARG A CA 1
ATOM 1401 C C . ARG A 1 182 ? -21.505 6.556 3.848 1.00 47.69 182 ARG A C 1
ATOM 1403 O O . ARG A 1 182 ? -22.501 6.937 4.450 1.00 47.69 182 ARG A O 1
ATOM 1410 N N . CYS A 1 183 ? -20.400 7.281 3.712 1.00 46.16 183 CYS A N 1
ATOM 1411 C CA . CYS A 1 183 ? -20.444 8.730 3.834 1.00 46.16 183 CYS A CA 1
ATOM 1412 C C . CYS A 1 183 ? -21.168 9.244 2.583 1.00 46.16 183 CYS A C 1
ATOM 1414 O O . CYS A 1 183 ? -20.649 9.158 1.470 1.00 46.16 183 CYS A O 1
ATOM 1416 N N . THR A 1 184 ? -22.426 9.635 2.734 1.00 55.25 184 THR A N 1
ATOM 1417 C CA . THR A 1 184 ? -23.237 10.179 1.639 1.00 55.25 184 THR A CA 1
ATOM 1418 C C . THR A 1 184 ? -22.795 11.607 1.319 1.00 55.25 184 THR A C 1
ATOM 1420 O O . THR A 1 184 ? -22.282 12.305 2.192 1.00 55.25 184 THR A O 1
ATOM 1423 N N . HIS A 1 185 ? -23.023 12.069 0.084 1.00 48.91 185 HIS A N 1
ATOM 1424 C CA . HIS A 1 185 ? -22.771 13.465 -0.311 1.00 48.91 185 HIS A CA 1
ATOM 1425 C C . HIS A 1 185 ? -23.364 14.455 0.700 1.00 48.91 185 HIS A C 1
ATOM 1427 O O . HIS A 1 185 ? -22.694 15.372 1.158 1.00 48.91 185 HIS A O 1
ATOM 1433 N N . GLN A 1 186 ? -24.585 14.163 1.147 1.00 57.22 186 GLN A N 1
ATOM 1434 C CA . GLN A 1 186 ? -25.311 14.950 2.131 1.00 57.22 186 GLN A CA 1
ATOM 1435 C C . GLN A 1 186 ? -24.598 15.017 3.494 1.00 57.22 186 GLN A C 1
ATOM 1437 O O . GLN A 1 186 ? -24.583 16.065 4.130 1.00 57.22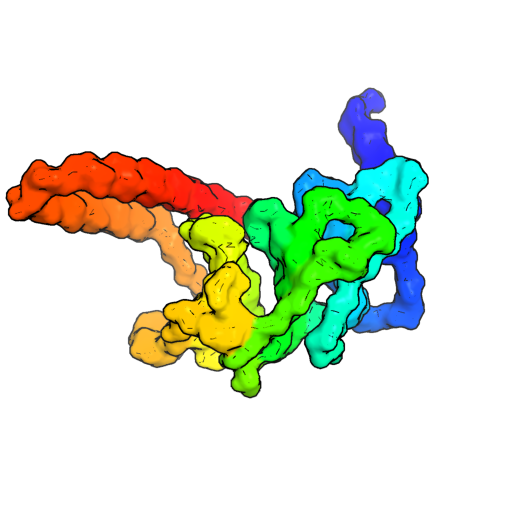 186 GLN A O 1
ATOM 1442 N N . GLN A 1 187 ? -23.957 13.930 3.938 1.00 56.34 187 GLN A N 1
ATOM 1443 C CA . GLN A 1 187 ? -23.167 13.922 5.176 1.00 56.34 187 GLN A CA 1
ATOM 1444 C C . GLN A 1 187 ? -21.862 14.717 5.038 1.00 56.34 187 GLN A C 1
ATOM 1446 O O . GLN A 1 187 ? -21.447 15.369 5.996 1.00 56.34 187 GLN A O 1
ATOM 1451 N N . VAL A 1 188 ? -21.233 14.709 3.858 1.00 61.81 188 VAL A N 1
ATOM 1452 C CA . VAL A 1 188 ? -20.048 15.534 3.567 1.00 61.81 188 VAL A CA 1
ATOM 1453 C C . VAL A 1 188 ? -20.415 17.019 3.522 1.00 61.81 188 VAL A C 1
ATOM 1455 O O . VAL A 1 188 ? -19.726 17.833 4.134 1.00 61.81 188 VAL A O 1
ATOM 1458 N N . GLU A 1 189 ? -21.521 17.377 2.868 1.00 59.34 189 GLU A N 1
ATOM 1459 C CA . GLU A 1 189 ? -22.045 18.749 2.845 1.00 59.34 189 GLU A CA 1
ATOM 1460 C C . GLU A 1 189 ? -22.403 19.237 4.247 1.00 59.34 189 GLU A C 1
ATOM 1462 O O . GLU A 1 189 ? -22.048 20.350 4.624 1.00 59.34 189 GLU A O 1
ATOM 1467 N N . GLN A 1 190 ? -23.030 18.385 5.058 1.00 63.75 190 GLN A N 1
ATOM 1468 C CA . GLN A 1 190 ? -23.382 18.726 6.431 1.00 63.75 190 GLN A CA 1
ATOM 1469 C C . GLN A 1 190 ? -22.142 18.913 7.317 1.00 63.75 190 GLN A C 1
ATOM 1471 O O . GLN A 1 190 ? -22.097 19.829 8.138 1.00 63.75 190 GLN A O 1
ATOM 1476 N N . LEU A 1 191 ? -21.102 18.092 7.134 1.00 65.94 191 LEU A N 1
ATOM 1477 C CA . LEU A 1 191 ? -19.799 18.297 7.774 1.00 65.94 191 LEU A CA 1
ATOM 1478 C C . LEU A 1 191 ? -19.147 19.611 7.328 1.00 65.94 191 LEU A C 1
ATOM 1480 O O . LEU A 1 191 ? -18.596 20.324 8.167 1.00 65.94 191 LEU A O 1
ATOM 1484 N N . HIS A 1 192 ? -19.242 19.954 6.042 1.00 69.62 192 HIS A N 1
ATOM 1485 C CA . HIS A 1 192 ? -18.733 21.216 5.511 1.00 69.62 192 HIS A CA 1
ATOM 1486 C C . HIS A 1 192 ? -19.472 22.419 6.109 1.00 69.62 192 HIS A C 1
ATOM 1488 O O . HIS A 1 192 ? -18.835 23.331 6.626 1.00 69.62 192 HIS A O 1
ATOM 1494 N N . GLU A 1 193 ? -20.804 22.388 6.134 1.00 71.44 193 GLU A N 1
ATOM 1495 C CA . GLU A 1 193 ? -21.629 23.455 6.703 1.00 71.44 193 GLU A CA 1
ATOM 1496 C C . GLU A 1 193 ? -21.358 23.638 8.205 1.00 71.44 193 GLU A C 1
ATOM 1498 O O . GLU A 1 193 ? -21.233 24.765 8.695 1.00 71.44 193 GLU A O 1
ATOM 1503 N N . ASN A 1 194 ? -21.196 22.534 8.939 1.00 68.19 194 ASN A N 1
ATOM 1504 C CA . ASN A 1 194 ? -20.827 22.564 10.352 1.00 68.19 194 ASN A CA 1
ATOM 1505 C C . ASN A 1 194 ? -19.434 23.173 10.559 1.00 68.19 194 ASN A C 1
ATOM 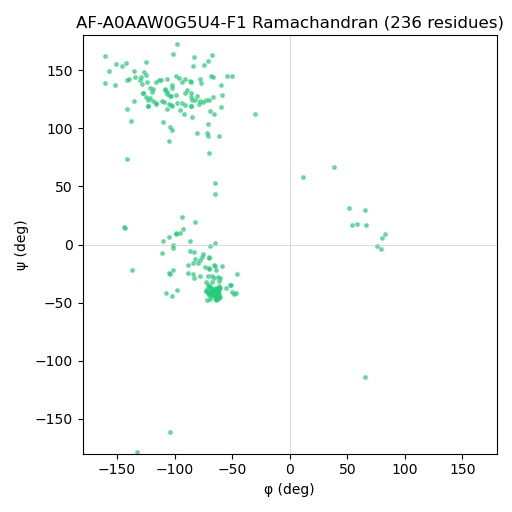1507 O O . ASN A 1 194 ? -19.263 24.019 11.438 1.00 68.19 194 ASN A O 1
ATOM 1511 N N . ALA A 1 195 ? -18.453 22.805 9.731 1.00 65.88 195 ALA A N 1
ATOM 1512 C CA . ALA A 1 195 ? -17.118 23.393 9.774 1.00 65.88 195 ALA A CA 1
ATOM 1513 C C . ALA A 1 195 ? -17.149 24.901 9.465 1.00 65.88 195 ALA A C 1
ATOM 1515 O O . ALA A 1 195 ? -16.538 25.682 10.194 1.00 65.88 195 ALA A O 1
ATOM 1516 N N . SER A 1 196 ? -17.918 25.337 8.463 1.00 66.94 196 SER A N 1
ATOM 1517 C CA . SER A 1 196 ? -18.094 26.757 8.129 1.00 66.94 196 SER A CA 1
ATOM 1518 C C . SER A 1 196 ? -18.753 27.552 9.259 1.00 66.94 196 SER A C 1
ATOM 1520 O O . SER A 1 196 ? -18.321 28.666 9.551 1.00 66.94 196 SER A O 1
ATOM 1522 N N . LYS A 1 197 ? -19.751 26.986 9.951 1.00 69.19 197 LYS A N 1
ATOM 1523 C CA . LYS A 1 197 ? -20.371 27.619 11.133 1.00 69.19 197 LYS A CA 1
ATOM 1524 C C . LYS A 1 197 ? -19.379 27.776 12.285 1.00 69.19 197 LYS A C 1
ATOM 1526 O O . LYS A 1 197 ? -19.360 28.820 12.942 1.00 69.19 197 LYS A O 1
ATOM 1531 N N . ILE A 1 198 ? -18.539 26.767 12.518 1.00 66.12 198 ILE A N 1
ATOM 1532 C CA . ILE A 1 198 ? -17.483 26.818 13.538 1.00 66.12 198 ILE A CA 1
ATOM 1533 C C . ILE A 1 198 ? -16.459 27.900 13.182 1.00 66.12 198 ILE A C 1
ATOM 1535 O O . ILE A 1 198 ? -16.151 28.736 14.030 1.00 66.12 198 ILE A O 1
ATOM 1539 N N . LEU A 1 199 ? -15.997 27.947 11.930 1.00 62.66 199 LEU A N 1
ATOM 1540 C CA . LEU A 1 199 ? -15.070 28.975 11.450 1.00 62.66 199 LEU A CA 1
ATOM 1541 C C . LEU A 1 199 ? -15.661 30.384 11.578 1.00 62.66 199 LEU A C 1
ATOM 1543 O O . LEU A 1 199 ? -15.007 31.260 12.135 1.00 62.66 199 LEU A O 1
ATOM 1547 N N . GLY A 1 200 ? -16.921 30.590 11.184 1.00 64.62 200 GLY A N 1
ATOM 1548 C CA . GLY A 1 200 ? -17.607 31.875 11.360 1.00 64.62 200 GLY A CA 1
ATOM 1549 C C . GLY A 1 200 ? -17.729 32.289 12.831 1.00 64.62 200 GLY A C 1
ATOM 1550 O O . GLY A 1 200 ? -17.545 33.456 13.172 1.00 64.62 200 GLY A O 1
ATOM 1551 N N . THR A 1 201 ? -17.966 31.332 13.731 1.00 68.00 201 THR A N 1
ATOM 1552 C CA . THR A 1 201 ? -18.009 31.587 15.181 1.00 68.00 201 THR A CA 1
ATOM 1553 C C . THR A 1 201 ? -16.636 31.985 15.725 1.00 68.00 201 THR A C 1
ATOM 1555 O O . THR A 1 201 ? -16.539 32.902 16.541 1.00 68.00 201 THR A O 1
ATOM 1558 N N . ILE A 1 202 ? -15.572 31.319 15.269 1.00 56.81 202 ILE A N 1
ATOM 1559 C CA . ILE A 1 202 ? -14.190 31.636 15.643 1.00 56.81 202 ILE A CA 1
ATOM 1560 C C . ILE A 1 202 ? -13.809 33.023 15.124 1.00 56.81 202 ILE A C 1
ATOM 1562 O O . ILE A 1 202 ? -13.298 33.820 15.902 1.00 56.81 202 ILE A O 1
ATOM 1566 N N . ASN A 1 203 ? -14.109 33.345 13.865 1.00 58.78 203 ASN A N 1
ATOM 1567 C CA . ASN A 1 203 ? -13.742 34.622 13.253 1.00 58.78 203 ASN A CA 1
ATOM 1568 C C . ASN A 1 203 ? -14.481 35.807 13.907 1.00 58.78 203 ASN A C 1
ATOM 1570 O O . ASN A 1 203 ? -13.871 36.812 14.262 1.00 58.78 203 ASN A O 1
ATOM 1574 N N . ASN A 1 204 ? -15.771 35.640 14.224 1.00 68.12 204 ASN A N 1
ATOM 1575 C CA . ASN A 1 204 ? -16.536 36.630 14.995 1.00 68.12 204 ASN A CA 1
ATOM 1576 C C . ASN A 1 204 ? -15.967 36.865 16.404 1.00 68.12 204 ASN A C 1
ATOM 1578 O O . ASN A 1 204 ? -16.089 37.960 16.951 1.00 68.12 204 ASN A O 1
ATOM 1582 N N . LYS A 1 205 ? -15.368 35.835 17.010 1.00 65.19 205 LYS A N 1
ATOM 1583 C CA . LYS A 1 205 ? -14.792 35.898 18.359 1.00 65.19 205 LYS A CA 1
ATOM 1584 C C . LYS A 1 205 ? -13.325 36.353 18.358 1.00 65.19 205 LYS A C 1
ATOM 1586 O O . LYS A 1 205 ? -12.865 36.894 19.360 1.00 65.19 205 LYS A O 1
ATOM 1591 N N . PHE A 1 206 ? -12.613 36.160 17.247 1.00 57.25 206 PHE A N 1
ATOM 1592 C CA . PHE A 1 206 ? -11.185 36.438 17.074 1.00 57.25 206 PHE A CA 1
ATOM 1593 C C . PHE A 1 206 ? -10.891 37.023 15.671 1.00 57.25 206 PHE A C 1
ATOM 1595 O O . PHE A 1 206 ? -10.293 36.346 14.827 1.00 57.25 206 PHE A O 1
ATOM 1602 N N . PRO A 1 207 ? -11.255 38.296 15.421 1.00 57.84 207 PRO A N 1
ATOM 1603 C CA . PRO A 1 207 ? -11.256 38.909 14.083 1.00 57.84 207 PRO A CA 1
ATOM 1604 C C . PRO A 1 207 ? -9.867 39.144 13.453 1.00 57.84 207 PRO A C 1
ATOM 1606 O O . PRO A 1 207 ? -9.768 39.631 12.331 1.00 57.84 207 PRO A O 1
ATOM 1609 N N . SER A 1 208 ? -8.771 38.819 14.149 1.00 50.03 208 SER A N 1
ATOM 1610 C CA . SER A 1 208 ? -7.390 39.000 13.672 1.00 50.03 208 SER A CA 1
ATOM 1611 C C . SER A 1 208 ? -6.769 37.752 13.016 1.00 50.03 208 SER A C 1
ATOM 1613 O O . SER A 1 208 ? -5.572 37.742 12.736 1.00 50.03 208 SER A O 1
ATOM 1615 N N . THR A 1 209 ? -7.546 36.698 12.738 1.00 51.19 209 THR A N 1
ATOM 1616 C CA . THR A 1 209 ? -7.050 35.393 12.239 1.00 51.19 209 THR A CA 1
ATOM 1617 C C . THR A 1 209 ? -7.042 35.233 10.706 1.00 51.19 209 THR A C 1
ATOM 1619 O O . THR A 1 209 ? -6.995 34.112 10.196 1.00 51.19 209 THR A O 1
ATOM 1622 N N . SER A 1 210 ? -6.987 36.336 9.948 1.00 50.72 210 SER A N 1
ATOM 1623 C CA . SER A 1 210 ? -7.096 36.341 8.472 1.00 50.72 210 SER A CA 1
ATOM 1624 C C . SER A 1 210 ? -6.040 35.505 7.724 1.00 50.72 210 SER A C 1
ATOM 1626 O O . SER A 1 210 ? -6.249 35.129 6.572 1.00 50.72 210 SER A O 1
ATOM 1628 N N . ILE A 1 211 ? -4.920 35.158 8.368 1.00 47.75 211 ILE A N 1
ATOM 1629 C CA . ILE A 1 211 ? -3.838 34.357 7.769 1.00 47.75 211 ILE A CA 1
ATOM 1630 C C . ILE A 1 211 ? -4.119 32.839 7.851 1.00 47.75 211 ILE A C 1
ATOM 1632 O O . ILE A 1 211 ? -3.649 32.086 6.998 1.00 47.75 211 ILE A O 1
ATOM 1636 N N . MET A 1 212 ? -4.921 32.367 8.816 1.00 48.56 212 MET A N 1
ATOM 1637 C CA . MET A 1 212 ? -5.286 30.941 8.920 1.00 48.56 212 MET A CA 1
ATOM 1638 C C . MET A 1 212 ? -6.455 30.549 8.003 1.00 48.56 212 MET A C 1
ATOM 1640 O O . MET A 1 212 ? -6.501 29.408 7.546 1.00 48.56 212 MET A O 1
ATOM 1644 N N . GLU A 1 213 ? -7.368 31.474 7.689 1.00 48.78 213 GLU A N 1
ATOM 1645 C CA . GLU A 1 213 ? -8.574 31.182 6.895 1.00 48.78 213 GLU A CA 1
ATOM 1646 C C . GLU A 1 213 ? -8.268 30.807 5.441 1.00 48.78 213 GLU A C 1
ATOM 1648 O O . GLU A 1 213 ? -8.818 29.832 4.932 1.00 48.78 213 GLU A O 1
ATOM 1653 N N . VAL A 1 214 ? -7.340 31.507 4.780 1.00 49.38 214 VAL A N 1
ATOM 1654 C CA . VAL A 1 214 ? -6.990 31.215 3.378 1.00 49.38 214 VAL A CA 1
ATOM 1655 C C . VAL A 1 214 ? -6.263 29.871 3.256 1.00 49.38 214 VAL A C 1
ATOM 1657 O O . VAL A 1 214 ? -6.507 29.113 2.318 1.00 49.38 214 VAL A O 1
ATOM 1660 N N . ALA A 1 215 ? -5.412 29.525 4.225 1.00 43.81 215 ALA A N 1
ATOM 1661 C CA . ALA A 1 215 ? -4.692 28.252 4.232 1.00 43.81 215 ALA A CA 1
ATOM 1662 C C . ALA A 1 215 ? -5.611 27.059 4.555 1.00 43.81 215 ALA A C 1
ATOM 1664 O O . ALA A 1 215 ? -5.495 26.002 3.929 1.00 43.81 215 ALA A O 1
ATOM 1665 N N . ALA A 1 216 ? -6.543 27.232 5.498 1.00 48.97 216 ALA A N 1
ATOM 1666 C CA . ALA A 1 216 ? -7.491 26.196 5.886 1.00 48.97 216 ALA A CA 1
ATOM 1667 C C . ALA A 1 216 ? -8.547 25.950 4.800 1.00 48.97 216 ALA A C 1
ATOM 1669 O O . ALA A 1 216 ? -8.743 24.799 4.421 1.00 48.97 216 ALA A O 1
ATOM 1670 N N . ASP A 1 217 ? -9.174 26.994 4.249 1.00 48.50 217 ASP A N 1
ATOM 1671 C CA . ASP A 1 217 ? -10.250 26.843 3.259 1.00 48.50 217 ASP A CA 1
ATOM 1672 C C . ASP A 1 217 ? -9.725 26.279 1.929 1.00 48.50 217 ASP A C 1
ATOM 1674 O O . ASP A 1 217 ? -10.292 25.333 1.379 1.00 48.50 217 ASP A O 1
ATOM 1678 N N . THR A 1 218 ? -8.568 26.759 1.459 1.00 53.91 218 THR A N 1
ATOM 1679 C CA . THR A 1 218 ? -7.943 26.243 0.229 1.00 53.91 218 THR A CA 1
ATOM 1680 C C . THR A 1 218 ? -7.421 24.816 0.424 1.00 53.91 218 THR A C 1
ATOM 1682 O O . THR A 1 218 ? -7.602 23.960 -0.444 1.00 53.91 218 THR A O 1
ATOM 1685 N N . GLY A 1 219 ? -6.816 24.522 1.581 1.00 49.91 219 GLY A N 1
ATOM 1686 C CA . GLY A 1 219 ? -6.278 23.199 1.902 1.00 49.91 219 GLY A CA 1
ATOM 1687 C C . GLY A 1 219 ? -7.357 22.137 2.128 1.00 49.91 219 GLY A C 1
ATOM 1688 O O . GLY A 1 219 ? -7.225 21.018 1.630 1.00 49.91 219 GLY A O 1
ATOM 1689 N N . LEU A 1 220 ? -8.439 22.476 2.838 1.00 47.72 220 LEU A N 1
ATOM 1690 C CA . LEU A 1 220 ? -9.569 21.577 3.089 1.00 47.72 220 LEU A CA 1
ATOM 1691 C C . LEU A 1 220 ? -10.374 21.323 1.816 1.00 47.72 220 LEU A C 1
ATOM 1693 O O . LEU A 1 220 ? -10.674 20.166 1.538 1.00 47.72 220 LEU A O 1
ATOM 1697 N N . LYS A 1 221 ? -10.660 22.352 1.004 1.00 46.50 221 LYS A N 1
ATOM 1698 C CA . LYS A 1 221 ? -11.372 22.176 -0.274 1.00 46.50 221 LYS A CA 1
ATOM 1699 C C . LYS A 1 221 ? -10.566 21.342 -1.263 1.00 46.50 221 LYS A C 1
ATOM 1701 O O . LYS A 1 221 ? -11.097 20.382 -1.816 1.00 46.50 221 LYS A O 1
ATOM 1706 N N . ALA A 1 222 ? -9.275 21.634 -1.434 1.00 48.06 222 ALA A N 1
ATOM 1707 C CA . ALA A 1 222 ? -8.417 20.850 -2.322 1.00 48.06 222 ALA A CA 1
ATOM 1708 C C . ALA A 1 222 ? -8.301 19.385 -1.863 1.00 48.06 222 ALA A C 1
ATOM 1710 O O . ALA A 1 222 ? -8.368 18.473 -2.687 1.00 48.06 222 ALA A O 1
ATOM 1711 N N . ARG A 1 223 ? -8.183 19.136 -0.550 1.00 50.97 223 ARG A N 1
ATOM 1712 C CA . ARG A 1 223 ? -8.112 17.771 0.001 1.00 50.97 223 ARG A CA 1
ATOM 1713 C C . ARG A 1 223 ? -9.444 17.028 -0.066 1.00 50.97 223 ARG A C 1
ATOM 1715 O O . ARG A 1 223 ? -9.429 15.841 -0.373 1.00 50.97 223 ARG A O 1
ATOM 1722 N N . ALA A 1 224 ? -10.571 17.700 0.163 1.00 47.06 224 ALA A N 1
ATOM 1723 C CA . ALA A 1 224 ? -11.905 17.107 0.067 1.00 47.06 224 ALA A CA 1
ATOM 1724 C C . ALA A 1 224 ? -12.250 16.705 -1.375 1.00 47.06 224 ALA A C 1
ATOM 1726 O O . ALA A 1 224 ? -12.749 15.605 -1.603 1.00 47.06 224 ALA A O 1
ATOM 1727 N N . ILE A 1 225 ? -11.905 17.542 -2.360 1.00 49.25 225 ILE A N 1
ATOM 1728 C CA . ILE A 1 225 ? -12.074 17.218 -3.786 1.00 49.25 225 ILE A CA 1
ATOM 1729 C C . ILE A 1 225 ? -11.195 16.019 -4.173 1.00 49.25 225 ILE A C 1
ATOM 1731 O O . ILE A 1 225 ? -11.674 15.090 -4.823 1.00 49.25 225 ILE A O 1
ATOM 1735 N N . LYS A 1 226 ? -9.938 15.983 -3.709 1.00 51.75 226 LYS A N 1
ATOM 1736 C CA . LYS A 1 226 ? -9.026 14.852 -3.949 1.00 51.75 226 LYS A CA 1
ATOM 1737 C C . LYS A 1 226 ? -9.526 13.555 -3.287 1.00 51.75 226 LYS A C 1
ATOM 1739 O O . LYS A 1 226 ? -9.427 12.487 -3.882 1.00 51.75 226 LYS A O 1
ATOM 1744 N N . HIS A 1 227 ? -10.112 13.646 -2.088 1.00 51.41 227 HIS A N 1
ATOM 1745 C CA . HIS A 1 227 ? -10.787 12.531 -1.403 1.00 51.41 227 HIS A CA 1
ATOM 1746 C C . HIS A 1 227 ? -11.981 12.004 -2.197 1.00 51.41 227 HIS A C 1
ATOM 1748 O O . HIS A 1 227 ? -12.116 10.796 -2.361 1.00 51.41 227 HIS A O 1
ATOM 1754 N N . TYR A 1 228 ? -12.823 12.895 -2.718 1.00 48.81 228 TYR A N 1
ATOM 1755 C CA . TYR A 1 228 ? -13.993 12.506 -3.501 1.00 48.81 228 TYR A CA 1
ATOM 1756 C C . TYR A 1 228 ? -13.595 11.790 -4.799 1.00 48.81 228 TYR A C 1
ATOM 1758 O O . TYR A 1 228 ? -14.137 10.735 -5.121 1.00 48.81 228 TYR A O 1
ATOM 1766 N N . GLN A 1 229 ? -12.577 12.298 -5.498 1.00 44.66 229 GLN A N 1
ATOM 1767 C CA . GLN A 1 229 ? -12.029 11.655 -6.696 1.00 44.66 229 GLN A CA 1
ATOM 1768 C C . GLN A 1 229 ? -11.424 10.275 -6.400 1.00 44.66 229 GLN A C 1
ATOM 1770 O O . GLN A 1 229 ? -11.618 9.351 -7.189 1.00 44.66 229 GLN A O 1
ATOM 1775 N N . TYR A 1 230 ? -10.743 10.115 -5.258 1.00 45.72 230 TYR A N 1
ATOM 1776 C CA . TYR A 1 230 ? -10.187 8.832 -4.810 1.00 45.72 230 TYR A CA 1
ATOM 1777 C C . TYR A 1 230 ? -11.275 7.787 -4.512 1.00 45.72 230 TYR A C 1
ATOM 1779 O O . TYR A 1 230 ? -11.134 6.620 -4.872 1.00 45.72 230 TYR A O 1
ATOM 1787 N N . ILE A 1 231 ? -12.382 8.198 -3.885 1.00 45.16 231 ILE A N 1
ATOM 1788 C CA . ILE A 1 231 ? -13.515 7.305 -3.597 1.00 45.16 231 ILE A CA 1
ATOM 1789 C C . ILE A 1 231 ? -14.181 6.835 -4.898 1.00 45.16 231 ILE A C 1
ATOM 1791 O O . ILE A 1 231 ? -14.473 5.650 -5.033 1.00 45.16 231 ILE A O 1
ATOM 1795 N N . LEU A 1 232 ? -14.372 7.735 -5.869 1.00 39.22 232 LEU A N 1
ATOM 1796 C CA . LEU A 1 232 ? -15.012 7.407 -7.148 1.00 39.22 232 LEU A CA 1
ATOM 1797 C C . LEU A 1 232 ? -14.177 6.453 -8.014 1.00 39.22 232 LEU A C 1
ATOM 1799 O O . LEU A 1 232 ? -14.721 5.514 -8.585 1.00 39.22 232 LEU A O 1
ATOM 1803 N N . THR A 1 233 ? -12.855 6.637 -8.069 1.00 42.44 233 THR A N 1
ATOM 1804 C CA . THR A 1 233 ? -11.967 5.759 -8.860 1.00 42.44 233 THR A CA 1
ATOM 1805 C C . THR A 1 233 ? -11.924 4.323 -8.329 1.00 42.44 233 THR A C 1
ATOM 1807 O O . THR A 1 233 ? -11.761 3.380 -9.103 1.00 42.44 233 THR A O 1
ATOM 1810 N N . TYR A 1 234 ? -12.128 4.124 -7.025 1.00 44.06 234 TYR A N 1
ATOM 1811 C CA . TYR A 1 234 ? -12.228 2.785 -6.439 1.00 44.06 234 TYR A CA 1
ATOM 1812 C C . TYR A 1 234 ? -13.596 2.114 -6.670 1.00 44.06 234 TYR A C 1
ATOM 1814 O O . TYR A 1 234 ? -13.652 0.886 -6.732 1.00 44.06 234 TYR A O 1
ATOM 1822 N N . GLU A 1 235 ? -14.685 2.879 -6.830 1.00 41.09 235 GLU A N 1
ATOM 1823 C CA . GLU A 1 235 ? -16.016 2.322 -7.138 1.00 41.09 235 GLU A CA 1
ATOM 1824 C C . GLU A 1 235 ? -16.111 1.763 -8.571 1.00 41.09 235 GLU A C 1
ATOM 1826 O O . GLU A 1 235 ? -16.875 0.831 -8.791 1.00 41.09 235 GLU A O 1
ATOM 1831 N N . GLU A 1 236 ? -15.317 2.260 -9.525 1.00 36.50 236 GLU A N 1
ATOM 1832 C CA . GLU A 1 236 ? -15.288 1.746 -10.911 1.00 36.50 236 GLU A CA 1
ATOM 1833 C C . GLU A 1 236 ? -14.400 0.499 -11.091 1.00 36.50 236 GLU A C 1
ATOM 1835 O O . GLU A 1 236 ? -14.468 -0.176 -12.116 1.00 36.50 236 GLU A O 1
ATOM 1840 N N . SER A 1 237 ? -13.574 0.183 -10.088 1.00 34.94 237 SER A N 1
ATOM 1841 C CA . SER A 1 237 ? -12.588 -0.911 -10.115 1.00 34.94 237 SER A CA 1
ATOM 1842 C C . SER A 1 237 ? -13.043 -2.178 -9.368 1.00 34.94 237 SER A C 1
ATOM 1844 O O . SER A 1 237 ? -12.273 -3.135 -9.272 1.00 34.94 237 SER A O 1
ATOM 1846 N N . SER A 1 238 ? -14.249 -2.156 -8.783 1.00 35.28 238 SER A N 1
ATOM 1847 C CA . SER A 1 238 ? -14.830 -3.200 -7.915 1.00 35.28 238 SER A CA 1
ATOM 1848 C C . SER A 1 238 ? -16.045 -3.855 -8.563 1.00 35.28 238 SER A C 1
ATOM 1850 O O . SER A 1 238 ? -16.225 -5.076 -8.358 1.00 35.28 238 SER A O 1
#

Nearest PDB structures (foldseek):
  6rxt-assembly1_CM  TM=7.889E-01  e=9.311E-04  Thermochaetoides thermophila
  7d5s-assembly1_B2  TM=6.567E-01  e=1.067E-02  Saccharomyces cerevisiae S288C
  1ri6-assembly1_A  TM=4.457E-01  e=1.228E-03  Escherichia coli
  6lqt-assembly1_B1  TM=4.482E-01  e=6.849E-03  Saccharomyces cerevisiae S288C
  6dsz-assembly2_B  TM=6.476E-01  e=2.657E-01  Homo sapiens

Foldseek 3Di:
DDPVVVVVVVQVVLVVLACQPVDDPPPDWDKEWDDDPNFWIWIDTFQKIWIDGRDPPDNDTAIAHPPDPRGGFPYKDAQPNNQKIWGDHQQWIKIKGFDPHGDNCRNVVIDIDIQAPSPPWTWDDWDFDQLDPPSQWIWTATPQGKTFICRNVVDSHDTPDIDRLCVPPVSPPPDPPVDPPDCDPVNVVVVVVVVVVVVVVVCVVPVPPVVVVVVCVVSVVVSVVSVVVVVVVVVVVD